Protein AF-A0A2C9MAJ9-F1 (afdb_monomer_lite)

Radius of gyration: 26.31 Å; chains: 1; bounding box: 56×34×74 Å

Secondary structure (DSSP, 8-state):
--EEEEEEEEGGGTEEEEEEEEE-SSS-EEEE----B-EEEEEEEEEEE-HHHHHHHHHHHHHHS-SSEEEEEEE-SS-EEEEEEESSS--TT--GGGEEE-HHHHTS--EEEPPS-TTT--GGGEEEEEEE---TTS---HHHHHHHH-S-EEE----EEEEPPPTT---SBPPPPSSBTTSS-GGGGGG--TTSEEEETTEEEESSSBPP---HHHHHHHHTT-----

InterPro domains:
  IPR026845 Neurexophilin/NXPE [PF06312] (6-132)

Organism: Biomphalaria glabrata (NCBI:txid6526)

Sequence (230 aa):
GDQLNVRLVSPDFKAAITADVIDNRNGTYTAVTRVPWTGQVKVVALIAHYRETFRMTLYRQRVFKSHHWFVGNFVNDKVGEATPCLPYPHLPAHSSDELCNLTEVNGAPWYCGKPVKADFLNCSHFVTTRRLSDMSKIPLSDTEAEIHKTPRSVIPNDLVLSVIPDVTSNVTVVPSAKQKCEEINLSLTFDYNNSFGFYYLNEWRPLTCQLPQLNSSDIIQCIAHKKASC

Foldseek 3Di:
DFDKWKKKADVVFRKIFIFFWDDPVPPDIDTDADRQFFFKIWIWMKRQADPLNVVVQVVCCVQQVDSWWKWWWFDDPPDIDTWTKDLDCDHPPADSVQWQFCCVVVVGRMITGADPVNVVTGNVSTDDMDTDPDPVPPPDDPVSVVCVVPRMDIDDDGDMDGGDDDPVDPDRGHDADPAAPVPDDPVVCVPDGSRQWMDGSNDTGGRHHDYDDDDPVNVCVVCVVPDDDD

Structure (mmCIF, N/CA/C/O backbone):
data_AF-A0A2C9MAJ9-F1
#
_entry.id   AF-A0A2C9MAJ9-F1
#
loop_
_atom_site.group_PDB
_atom_site.id
_atom_site.type_symbol
_atom_site.label_atom_id
_atom_site.label_alt_id
_atom_site.label_comp_id
_atom_site.label_asym_id
_atom_site.label_entity_id
_atom_site.label_seq_id
_atom_site.pdbx_PDB_ins_code
_atom_site.Cartn_x
_atom_site.Cartn_y
_atom_site.Cartn_z
_atom_site.occupancy
_atom_site.B_iso_or_equiv
_atom_site.auth_seq_id
_atom_site.auth_comp_id
_atom_site.auth_asym_id
_atom_site.auth_atom_id
_atom_site.pdbx_PDB_model_num
ATOM 1 N N . GLY A 1 1 ? 9.082 10.483 6.564 1.00 75.00 1 GLY A N 1
ATOM 2 C CA . GLY A 1 1 ? 10.217 9.570 6.672 1.00 75.00 1 GLY A CA 1
ATOM 3 C C . GLY A 1 1 ? 9.803 8.269 6.060 1.00 75.00 1 GLY A C 1
ATOM 4 O O . GLY A 1 1 ? 9.285 8.284 4.945 1.00 75.00 1 GLY A O 1
ATOM 5 N N . ASP A 1 2 ? 9.986 7.185 6.799 1.00 84.25 2 ASP A N 1
ATOM 6 C CA . ASP A 1 2 ? 9.336 5.922 6.475 1.00 84.25 2 ASP A CA 1
ATOM 7 C C . ASP A 1 2 ? 7.833 6.060 6.713 1.00 84.25 2 ASP A C 1
ATOM 9 O O . ASP A 1 2 ? 7.374 6.888 7.506 1.00 84.25 2 ASP A O 1
ATOM 13 N N . GLN A 1 3 ? 7.057 5.256 6.003 1.00 87.12 3 GLN A N 1
ATOM 14 C CA . GLN A 1 3 ? 5.639 5.102 6.256 1.00 87.12 3 GLN A CA 1
ATOM 15 C C . GLN A 1 3 ? 5.447 3.906 7.180 1.00 87.12 3 GLN A C 1
ATOM 17 O O . GLN A 1 3 ? 5.629 2.755 6.772 1.00 87.12 3 GLN A O 1
ATOM 22 N N . LEU A 1 4 ? 5.072 4.195 8.421 1.00 91.56 4 LEU A N 1
ATOM 23 C CA . LEU A 1 4 ? 4.770 3.194 9.429 1.00 91.56 4 LEU A CA 1
ATOM 24 C C . LEU A 1 4 ? 3.258 3.034 9.576 1.00 91.56 4 LEU A C 1
ATOM 26 O O . LEU A 1 4 ? 2.530 4.018 9.666 1.00 91.56 4 LEU A O 1
ATOM 30 N N . ASN A 1 5 ? 2.805 1.790 9.668 1.00 92.94 5 ASN A N 1
ATOM 31 C CA . ASN A 1 5 ? 1.443 1.446 10.039 1.00 92.94 5 ASN A CA 1
ATOM 32 C C . ASN A 1 5 ? 1.477 0.777 11.410 1.00 92.94 5 ASN A C 1
ATOM 34 O O . ASN A 1 5 ? 2.148 -0.241 11.583 1.00 92.94 5 ASN A O 1
ATOM 38 N N . VAL A 1 6 ? 0.728 1.319 12.367 1.00 95.19 6 VAL A N 1
ATOM 39 C CA . VAL A 1 6 ? 0.573 0.723 13.697 1.00 95.19 6 VAL A CA 1
ATOM 40 C C . VAL A 1 6 ? -0.874 0.291 13.871 1.00 95.19 6 VAL A C 1
ATOM 42 O O . VAL A 1 6 ? -1.798 1.057 13.606 1.00 95.19 6 VAL A O 1
ATOM 45 N N . ARG A 1 7 ? -1.076 -0.958 14.285 1.00 95.19 7 ARG A N 1
ATOM 46 C CA . ARG A 1 7 ? -2.390 -1.548 14.531 1.00 95.19 7 ARG A CA 1
ATOM 47 C C . ARG A 1 7 ? -2.462 -2.114 15.932 1.00 95.19 7 ARG A C 1
ATOM 49 O O . ARG A 1 7 ? -1.500 -2.687 16.433 1.00 95.19 7 ARG A O 1
ATOM 56 N N . LEU A 1 8 ? -3.631 -1.978 16.529 1.00 96.31 8 LEU A N 1
ATOM 57 C CA . LEU A 1 8 ? -3.977 -2.552 17.815 1.00 96.31 8 LEU A CA 1
ATOM 58 C C . LEU A 1 8 ? -4.978 -3.674 17.554 1.00 96.31 8 LEU A C 1
ATOM 60 O O . LEU A 1 8 ? -6.015 -3.426 16.942 1.00 96.31 8 LEU A O 1
ATOM 64 N N . VAL A 1 9 ? -4.637 -4.904 17.943 1.00 96.69 9 VAL A N 1
ATOM 65 C CA . VAL A 1 9 ? -5.360 -6.122 17.547 1.00 96.69 9 VAL A CA 1
ATOM 66 C C . VAL A 1 9 ? -5.724 -6.961 18.767 1.00 96.69 9 VAL A C 1
ATOM 68 O O . VAL A 1 9 ? -4.870 -7.261 19.599 1.00 96.69 9 VAL A O 1
ATOM 71 N N . SER A 1 10 ? -6.973 -7.416 18.826 1.00 96.81 10 SER A N 1
ATOM 72 C CA . SER A 1 10 ? -7.449 -8.407 19.795 1.00 96.81 10 SER A CA 1
ATOM 73 C C . SER A 1 10 ? -7.966 -9.637 19.046 1.00 96.81 10 SER A C 1
ATOM 75 O O . SER A 1 10 ? -9.091 -9.607 18.535 1.00 96.81 10 SER A O 1
ATOM 77 N N . PRO A 1 11 ? -7.164 -10.717 18.956 1.00 93.12 11 PRO A N 1
ATOM 78 C CA . PRO A 1 11 ? -7.538 -11.929 18.226 1.00 93.12 11 PRO A CA 1
ATOM 79 C C . PRO A 1 11 ? -8.849 -12.557 18.709 1.00 93.12 11 PRO A C 1
ATOM 81 O O . PRO A 1 11 ? -9.670 -12.940 17.879 1.00 93.12 11 PRO A O 1
ATOM 84 N N . ASP A 1 12 ? -9.080 -12.579 20.024 1.00 92.25 12 ASP A N 1
ATOM 85 C CA . ASP A 1 12 ? -10.263 -13.201 20.640 1.00 92.25 12 ASP A CA 1
ATOM 86 C C . ASP A 1 12 ? -11.574 -12.562 20.163 1.00 92.25 12 ASP A C 1
ATOM 88 O O . ASP A 1 12 ? -12.566 -13.246 19.923 1.00 92.25 12 ASP A O 1
ATOM 92 N N . PHE A 1 13 ? -11.557 -11.245 19.942 1.00 93.44 13 PHE A N 1
ATOM 93 C CA . PHE A 1 13 ? -12.700 -10.488 19.432 1.00 93.44 13 PHE A CA 1
ATOM 94 C C . PHE A 1 13 ? -12.670 -10.294 17.916 1.00 93.44 13 PHE A C 1
ATOM 96 O O . PHE A 1 13 ? -13.536 -9.603 17.379 1.00 93.44 13 PHE A O 1
ATOM 103 N N . LYS A 1 14 ? -11.667 -10.846 17.216 1.00 95.56 14 LYS A N 1
ATOM 104 C CA . LYS A 1 14 ? -11.372 -10.533 15.805 1.00 95.56 14 LYS A CA 1
ATOM 105 C C . LYS A 1 14 ? -11.434 -9.021 15.554 1.00 95.56 14 LYS A C 1
ATOM 107 O O . LYS A 1 14 ? -12.050 -8.561 14.589 1.00 95.56 14 LYS A O 1
ATOM 112 N N . ALA A 1 15 ? -10.869 -8.263 16.492 1.00 96.50 15 ALA A N 1
ATOM 113 C CA . ALA A 1 15 ? -10.960 -6.816 16.529 1.00 96.50 15 ALA A CA 1
ATOM 114 C C . ALA A 1 15 ? -9.621 -6.185 16.169 1.00 96.50 15 ALA A C 1
ATOM 116 O O . ALA A 1 15 ? -8.562 -6.694 16.547 1.00 96.50 15 ALA A O 1
ATOM 117 N N . ALA A 1 16 ? -9.666 -5.088 15.422 1.00 96.38 16 ALA A N 1
ATOM 118 C CA . ALA A 1 16 ? -8.472 -4.359 15.027 1.00 96.38 16 ALA A CA 1
ATOM 119 C C . ALA A 1 16 ? -8.781 -2.888 14.756 1.00 96.38 16 ALA A C 1
ATOM 121 O O . ALA A 1 16 ? -9.782 -2.563 14.125 1.00 96.38 16 ALA A O 1
ATOM 122 N N . ILE A 1 17 ? -7.884 -1.999 15.166 1.00 95.38 17 ILE A N 1
ATOM 123 C CA . ILE A 1 17 ? -7.936 -0.574 14.835 1.00 95.38 17 ILE A CA 1
ATOM 124 C C . ILE A 1 17 ? -6.558 -0.121 14.368 1.00 95.38 17 ILE A C 1
ATOM 126 O O . ILE A 1 17 ? -5.534 -0.615 14.847 1.00 95.38 17 ILE A O 1
ATOM 130 N N . THR A 1 18 ? -6.532 0.787 13.397 1.00 95.06 18 THR A N 1
ATOM 131 C CA . THR A 1 18 ? -5.294 1.427 12.943 1.00 95.06 18 THR A CA 1
ATOM 132 C C . THR A 1 18 ? -5.086 2.704 13.741 1.00 95.06 18 THR A C 1
ATOM 134 O O . THR A 1 18 ? -6.038 3.435 13.994 1.00 95.06 18 THR A O 1
ATOM 137 N N . ALA A 1 19 ? -3.849 2.951 14.154 1.00 94.44 19 ALA A N 1
ATOM 138 C CA . ALA A 1 19 ? -3.464 4.183 14.815 1.00 94.44 19 ALA A CA 1
ATOM 139 C C . ALA A 1 19 ? -2.943 5.212 13.815 1.00 94.44 19 ALA A C 1
ATOM 141 O O . ALA A 1 19 ? -2.338 4.869 12.796 1.00 94.44 19 ALA A O 1
ATOM 142 N N . ASP A 1 20 ? -3.129 6.479 14.154 1.00 93.06 20 ASP A N 1
ATOM 143 C CA . ASP A 1 20 ? -2.498 7.588 13.462 1.00 93.06 20 ASP A CA 1
ATOM 144 C C . ASP A 1 20 ? -1.040 7.687 13.865 1.00 93.06 20 ASP A C 1
ATOM 146 O O . ASP A 1 20 ? -0.720 7.774 15.050 1.00 93.06 20 ASP A O 1
ATOM 150 N N . VAL A 1 21 ? -0.152 7.659 12.874 1.00 93.06 21 VAL A N 1
ATOM 151 C CA . VAL A 1 21 ? 1.288 7.683 13.110 1.00 93.06 21 VAL A CA 1
ATOM 152 C C . VAL A 1 21 ? 1.868 9.037 12.732 1.00 93.06 21 VAL A C 1
ATOM 154 O O . VAL A 1 21 ? 1.723 9.506 11.604 1.00 93.06 21 VAL A O 1
ATOM 157 N N . ILE A 1 22 ? 2.579 9.634 13.681 1.00 91.81 22 ILE A N 1
ATOM 158 C CA . ILE A 1 22 ? 3.304 10.891 13.534 1.00 91.81 22 ILE A CA 1
ATOM 159 C C . ILE A 1 22 ? 4.802 10.574 13.502 1.00 91.81 22 ILE A C 1
ATOM 161 O O . ILE A 1 22 ? 5.339 9.981 14.438 1.00 91.81 22 ILE A O 1
ATOM 165 N N . ASP A 1 23 ? 5.476 10.965 12.421 1.00 90.56 23 ASP A N 1
ATOM 166 C CA . ASP A 1 23 ? 6.939 10.928 12.304 1.00 90.56 23 ASP A CA 1
ATOM 167 C C . ASP A 1 23 ? 7.529 12.133 13.052 1.00 90.56 23 ASP A C 1
ATOM 169 O O . ASP A 1 23 ? 7.368 13.280 12.623 1.00 90.56 23 ASP A O 1
ATOM 173 N N . ASN A 1 24 ? 8.223 11.875 14.165 1.00 92.88 24 ASN A N 1
ATOM 174 C CA . ASN A 1 24 ? 8.813 12.918 15.008 1.00 92.88 24 ASN A CA 1
ATOM 175 C C . ASN A 1 24 ? 10.103 13.512 14.399 1.00 92.88 24 ASN A C 1
ATOM 177 O O . ASN A 1 24 ? 10.729 14.381 15.004 1.00 92.88 24 ASN A O 1
ATOM 181 N N . ARG A 1 25 ? 10.527 13.051 13.210 1.00 88.50 25 ARG A N 1
ATOM 182 C CA . ARG A 1 25 ? 11.704 13.516 12.446 1.00 88.50 25 ARG A CA 1
ATOM 183 C C . ARG A 1 25 ? 13.048 13.383 13.166 1.00 88.50 25 ARG A C 1
ATOM 185 O O . ARG A 1 25 ? 14.033 13.988 12.753 1.00 88.50 25 ARG A O 1
ATOM 192 N N . ASN A 1 26 ? 13.104 12.565 14.207 1.00 89.75 26 ASN A N 1
ATOM 193 C CA . ASN A 1 26 ? 14.307 12.262 14.985 1.00 89.75 26 ASN A CA 1
ATOM 194 C C . ASN A 1 26 ? 14.572 10.745 15.073 1.00 89.75 26 ASN A C 1
ATOM 196 O O . ASN A 1 26 ? 15.276 10.291 15.968 1.00 89.75 26 ASN A O 1
ATOM 200 N N . GLY A 1 27 ? 13.968 9.962 14.170 1.00 84.00 27 GLY A N 1
ATOM 201 C CA . GLY A 1 27 ? 14.041 8.497 14.175 1.00 84.00 27 GLY A CA 1
ATOM 202 C C . GLY A 1 27 ? 13.014 7.809 15.081 1.00 84.00 27 GLY A C 1
ATOM 203 O O . GLY A 1 27 ? 13.006 6.585 15.150 1.00 84.00 27 GLY A O 1
ATOM 204 N N . THR A 1 28 ? 12.134 8.563 15.748 1.00 90.06 28 THR A N 1
ATOM 205 C CA . THR A 1 28 ? 11.027 8.015 16.547 1.00 90.06 28 THR A CA 1
ATOM 206 C C . THR A 1 28 ? 9.670 8.323 15.920 1.00 90.06 28 THR A C 1
ATOM 208 O O . THR A 1 28 ? 9.518 9.290 15.169 1.00 90.06 28 THR A O 1
ATOM 211 N N . TYR A 1 29 ? 8.675 7.504 16.255 1.00 92.00 29 TYR A N 1
ATOM 212 C CA . TYR A 1 29 ? 7.307 7.627 15.764 1.00 92.00 29 TYR A CA 1
ATOM 213 C C . TYR A 1 29 ? 6.332 7.603 16.940 1.00 92.00 29 TYR A C 1
ATOM 215 O O . TYR A 1 29 ? 6.506 6.822 17.876 1.00 92.00 29 TYR A O 1
ATOM 223 N N . THR A 1 30 ? 5.292 8.430 16.875 1.00 93.94 30 THR A N 1
ATOM 224 C CA . THR A 1 30 ? 4.207 8.458 17.863 1.00 93.94 30 THR A CA 1
ATOM 225 C C . THR A 1 30 ? 2.950 7.883 17.229 1.00 93.94 30 THR A C 1
ATOM 227 O O . THR A 1 30 ? 2.497 8.402 16.213 1.00 93.94 30 THR A O 1
ATOM 230 N N . ALA A 1 31 ? 2.381 6.829 17.813 1.00 93.69 31 ALA A N 1
ATOM 231 C CA . ALA A 1 31 ? 1.121 6.244 17.363 1.00 93.69 31 ALA A CA 1
ATOM 232 C C . ALA A 1 31 ? -0.014 6.635 18.318 1.00 93.69 31 ALA A C 1
ATOM 234 O O . ALA A 1 31 ? 0.086 6.403 19.522 1.00 93.69 31 ALA A O 1
ATOM 235 N N . VAL A 1 32 ? -1.089 7.214 17.786 1.00 93.50 32 VAL A N 1
ATOM 236 C CA . VAL A 1 32 ? -2.240 7.693 18.560 1.00 93.50 32 VAL A CA 1
ATOM 237 C C . VAL A 1 32 ? -3.507 7.021 18.054 1.00 93.50 32 VAL A C 1
ATOM 239 O O . VAL A 1 32 ? -3.807 7.041 16.865 1.00 93.50 32 VAL A O 1
ATOM 242 N N . THR A 1 33 ? -4.273 6.421 18.959 1.00 92.69 33 THR A N 1
ATOM 243 C CA . THR A 1 33 ? -5.608 5.905 18.652 1.00 92.69 33 THR A CA 1
ATOM 244 C C . THR A 1 33 ? -6.457 5.834 19.915 1.00 92.69 33 THR A C 1
ATOM 246 O O . THR A 1 33 ? -5.942 5.940 21.029 1.00 92.69 33 THR A O 1
ATOM 249 N N . ARG A 1 34 ? -7.762 5.627 19.745 1.00 91.12 34 ARG A N 1
ATOM 250 C CA . ARG A 1 34 ? -8.695 5.326 20.834 1.00 91.12 34 ARG A CA 1
ATOM 251 C C . ARG A 1 34 ? -9.238 3.930 20.601 1.00 91.12 34 ARG A C 1
ATOM 253 O O . ARG A 1 34 ? -9.961 3.736 19.633 1.00 91.12 34 ARG A O 1
ATOM 260 N N . VAL A 1 35 ? -8.890 2.972 21.458 1.00 93.00 35 VAL A N 1
ATOM 261 C CA . VAL A 1 35 ? -9.363 1.590 21.304 1.00 93.00 35 VAL A CA 1
ATOM 262 C C . VAL A 1 35 ? -10.848 1.522 21.675 1.00 93.00 35 VAL A C 1
ATOM 264 O O . VAL A 1 35 ? -11.190 1.794 22.824 1.00 93.00 35 VAL A O 1
ATOM 267 N N . PRO A 1 36 ? -11.741 1.164 20.739 1.00 93.06 36 PRO A N 1
ATOM 268 C CA . PRO A 1 36 ? -13.181 1.185 20.964 1.00 93.06 36 PRO A CA 1
ATOM 269 C C . PRO A 1 36 ? -13.717 -0.098 21.615 1.00 93.06 36 PRO A C 1
ATOM 271 O O . PRO A 1 36 ? -14.919 -0.337 21.571 1.00 93.06 36 PRO A O 1
ATOM 274 N N . TRP A 1 37 ? -12.861 -0.938 22.201 1.00 94.12 37 TRP A N 1
ATOM 275 C CA . TRP A 1 37 ? -13.263 -2.131 22.946 1.00 94.12 37 TRP A CA 1
ATOM 276 C C . TRP A 1 37 ? -12.338 -2.389 24.138 1.00 94.12 37 TRP A C 1
ATOM 278 O O . TRP A 1 37 ? -11.168 -2.012 24.131 1.00 94.12 37 TRP A O 1
ATOM 288 N N . THR A 1 38 ? -12.862 -3.066 25.154 1.00 94.06 38 THR A N 1
ATOM 289 C CA . THR A 1 38 ? -12.119 -3.495 26.343 1.00 94.06 38 THR A CA 1
ATOM 290 C C . THR A 1 38 ? -11.435 -4.843 26.133 1.00 94.06 38 THR A C 1
ATOM 292 O O . THR A 1 38 ? -11.911 -5.673 25.358 1.00 94.06 38 THR A O 1
ATOM 295 N N . GLY A 1 39 ? -10.373 -5.109 26.890 1.00 93.19 39 GLY A N 1
ATOM 296 C CA . GLY A 1 39 ? -9.660 -6.386 26.901 1.00 93.19 39 GLY A CA 1
ATOM 297 C C . GLY A 1 39 ? -8.172 -6.241 26.600 1.00 93.19 39 GLY A C 1
ATOM 298 O O . GLY A 1 39 ? -7.621 -5.139 26.605 1.00 93.19 39 GLY A O 1
ATOM 299 N N . GLN A 1 40 ? -7.511 -7.372 26.353 1.00 95.38 40 GLN A N 1
ATOM 300 C CA . GLN A 1 40 ? -6.101 -7.386 25.970 1.00 95.38 40 GLN A CA 1
ATOM 301 C C . GLN A 1 40 ? -5.932 -7.075 24.483 1.00 95.38 40 GLN A C 1
ATOM 303 O O . GLN A 1 40 ? -6.629 -7.624 23.625 1.00 95.38 40 GLN A O 1
ATOM 308 N N . VAL A 1 41 ? -4.972 -6.209 24.180 1.00 96.50 41 VAL A N 1
ATOM 309 C CA . VAL A 1 41 ? -4.719 -5.687 22.840 1.00 96.50 41 VAL A CA 1
ATOM 310 C C . VAL A 1 41 ? -3.233 -5.797 22.535 1.00 96.50 41 VAL A C 1
ATOM 312 O O . VAL A 1 41 ? -2.404 -5.281 23.279 1.00 96.50 41 VAL A O 1
ATOM 315 N N . LYS A 1 42 ? -2.888 -6.454 21.431 1.00 96.88 42 LYS A N 1
ATOM 316 C CA . LYS A 1 42 ? -1.512 -6.563 20.938 1.00 96.88 42 LYS A CA 1
ATOM 317 C C . LYS A 1 42 ? -1.200 -5.421 19.983 1.00 96.88 42 LYS A C 1
ATOM 319 O O . LYS A 1 42 ? -2.034 -5.079 19.141 1.00 96.88 42 LYS A O 1
ATOM 324 N N . VAL A 1 43 ? 0.003 -4.867 20.079 1.00 96.44 43 VAL A N 1
ATOM 325 C CA . VAL A 1 43 ? 0.477 -3.824 19.163 1.00 96.44 43 VAL A CA 1
ATOM 326 C C . VAL A 1 43 ? 1.259 -4.461 18.016 1.00 96.44 43 VAL A C 1
ATOM 328 O O . VAL A 1 43 ? 2.215 -5.204 18.214 1.00 96.44 43 VAL A O 1
ATOM 331 N N . VAL A 1 44 ? 0.866 -4.157 16.784 1.00 95.69 44 VAL A N 1
ATOM 332 C CA . VAL A 1 44 ? 1.556 -4.602 15.571 1.00 95.69 44 VAL A CA 1
ATOM 333 C C . VAL A 1 44 ? 2.026 -3.372 14.813 1.00 95.69 44 VAL A C 1
ATOM 335 O O . VAL A 1 44 ? 1.210 -2.604 14.306 1.00 95.69 44 VAL A O 1
ATOM 338 N N . ALA A 1 45 ? 3.341 -3.194 14.720 1.00 94.88 45 ALA A N 1
ATOM 339 C CA . ALA A 1 45 ? 3.959 -2.129 13.944 1.00 94.88 45 ALA A CA 1
ATOM 340 C C . ALA A 1 45 ? 4.593 -2.701 12.669 1.00 94.88 45 ALA A C 1
ATOM 342 O O . ALA A 1 45 ? 5.278 -3.723 12.695 1.00 94.88 45 ALA A O 1
ATOM 343 N N . LEU A 1 46 ? 4.349 -2.038 11.544 1.00 93.38 46 LEU A N 1
ATOM 344 C CA . LEU A 1 46 ? 4.811 -2.436 10.220 1.00 93.38 46 LEU A CA 1
ATOM 345 C C . LEU A 1 46 ? 5.416 -1.226 9.513 1.00 93.38 46 LEU A C 1
ATOM 347 O O . LEU A 1 46 ? 4.742 -0.212 9.344 1.00 93.38 46 LEU A O 1
ATOM 351 N N . ILE A 1 47 ? 6.637 -1.362 9.008 1.00 90.88 47 ILE A N 1
ATOM 352 C CA . ILE A 1 47 ? 7.167 -0.457 7.988 1.00 90.88 47 ILE A CA 1
ATOM 353 C C . ILE A 1 47 ? 6.500 -0.839 6.669 1.00 90.88 47 ILE A C 1
ATOM 355 O O . ILE A 1 47 ? 6.770 -1.903 6.111 1.00 90.88 47 ILE A O 1
ATOM 359 N N . ALA A 1 48 ? 5.574 -0.001 6.206 1.00 88.25 48 ALA A N 1
ATOM 360 C CA . ALA A 1 48 ? 4.862 -0.205 4.952 1.00 88.25 48 ALA A CA 1
ATOM 361 C C . ALA A 1 48 ? 5.702 0.233 3.750 1.00 88.25 48 ALA A C 1
ATOM 363 O O . ALA A 1 48 ? 5.663 -0.426 2.713 1.00 88.25 48 ALA A O 1
ATOM 364 N N . HIS A 1 49 ? 6.446 1.331 3.904 1.00 84.62 49 HIS A N 1
ATOM 365 C CA . HIS A 1 49 ? 7.357 1.847 2.890 1.00 84.62 49 HIS A CA 1
ATOM 366 C C . HIS A 1 49 ? 8.547 2.542 3.546 1.00 84.62 49 HIS A C 1
ATOM 368 O O . HIS A 1 49 ? 8.369 3.431 4.374 1.00 84.62 49 HIS A O 1
ATOM 374 N N . TYR A 1 50 ? 9.756 2.191 3.129 1.00 85.38 50 TYR A N 1
ATOM 375 C CA . TYR A 1 50 ? 10.968 2.900 3.534 1.00 85.38 50 TYR A CA 1
ATOM 376 C C . TYR A 1 50 ? 11.095 4.223 2.778 1.00 85.38 50 TYR A C 1
ATOM 378 O O . TYR A 1 50 ? 10.754 4.309 1.590 1.00 85.38 50 TYR A O 1
ATOM 386 N N . ARG A 1 51 ? 11.650 5.252 3.414 1.00 82.56 51 ARG A N 1
ATOM 387 C CA . ARG A 1 51 ? 11.926 6.544 2.775 1.00 82.56 51 ARG A CA 1
ATOM 388 C C . ARG A 1 51 ? 12.835 6.381 1.558 1.00 82.56 51 ARG A C 1
ATOM 390 O O . ARG A 1 51 ? 12.641 7.041 0.537 1.00 82.56 51 ARG A O 1
ATOM 397 N N . GLU A 1 52 ? 13.798 5.475 1.645 1.00 81.56 52 GLU A N 1
ATOM 398 C CA . GLU A 1 52 ? 14.733 5.136 0.575 1.00 81.56 52 GLU A CA 1
ATOM 399 C C . GLU A 1 52 ? 13.988 4.527 -0.624 1.00 81.56 52 GLU A C 1
ATOM 401 O O . GLU A 1 52 ? 14.302 4.856 -1.769 1.00 81.56 52 GLU A O 1
ATOM 406 N N . THR A 1 53 ? 12.917 3.754 -0.385 1.00 79.81 53 THR A N 1
ATOM 407 C CA . THR A 1 53 ? 12.049 3.233 -1.459 1.00 79.81 53 THR A CA 1
ATOM 408 C C . THR A 1 53 ? 11.348 4.364 -2.205 1.00 79.81 53 THR A C 1
ATOM 410 O O . THR A 1 53 ? 11.305 4.362 -3.440 1.00 79.81 53 THR A O 1
ATOM 413 N N . PHE A 1 54 ? 10.826 5.361 -1.485 1.00 80.50 54 PHE A N 1
ATOM 414 C CA . PHE A 1 54 ? 10.223 6.537 -2.113 1.00 80.50 54 PHE A CA 1
ATOM 415 C C . PHE A 1 54 ? 11.249 7.344 -2.903 1.00 80.50 54 PHE A C 1
ATOM 417 O O . PHE A 1 54 ? 10.985 7.699 -4.051 1.00 80.50 54 PHE A O 1
ATOM 424 N N . ARG A 1 55 ? 12.435 7.595 -2.332 1.00 81.12 55 ARG A N 1
ATOM 425 C CA . ARG A 1 55 ? 13.519 8.312 -3.018 1.00 81.12 55 ARG A CA 1
ATOM 426 C C . ARG A 1 55 ? 13.891 7.625 -4.329 1.00 81.12 55 ARG A C 1
ATOM 428 O O . ARG A 1 55 ? 13.914 8.284 -5.367 1.00 81.12 55 ARG A O 1
ATOM 435 N N . MET A 1 56 ? 14.131 6.315 -4.287 1.00 77.69 56 MET A N 1
ATOM 436 C CA . MET A 1 56 ? 14.429 5.505 -5.467 1.00 77.69 56 MET A CA 1
ATOM 437 C C . MET A 1 56 ? 13.296 5.603 -6.496 1.00 77.69 56 MET A C 1
ATOM 439 O O . MET A 1 56 ? 13.547 5.838 -7.677 1.00 77.69 56 MET A O 1
ATOM 443 N N . THR A 1 57 ? 12.041 5.458 -6.067 1.00 78.44 57 THR A N 1
ATOM 444 C CA . THR A 1 57 ? 10.878 5.508 -6.967 1.00 78.44 57 THR A CA 1
ATOM 445 C C . THR A 1 57 ? 10.747 6.874 -7.645 1.00 78.44 57 THR A C 1
ATOM 447 O O . THR A 1 57 ? 10.593 6.940 -8.864 1.00 78.44 57 THR A O 1
ATOM 450 N N . LEU A 1 58 ? 10.894 7.965 -6.889 1.00 81.94 58 LEU A N 1
ATOM 451 C CA . LEU A 1 58 ? 10.853 9.332 -7.413 1.00 81.94 58 LEU A CA 1
ATOM 452 C C . LEU A 1 58 ? 12.019 9.622 -8.360 1.00 81.94 58 LEU A C 1
ATOM 454 O O . LEU A 1 58 ? 11.821 10.227 -9.412 1.00 81.94 58 LEU A O 1
ATOM 458 N N . TYR A 1 59 ? 13.232 9.184 -8.017 1.00 78.56 59 TYR A N 1
ATOM 459 C CA . TYR A 1 59 ? 14.390 9.301 -8.901 1.00 78.56 59 TYR A CA 1
ATOM 460 C C . TYR A 1 59 ? 14.134 8.581 -10.230 1.00 78.56 59 TYR A C 1
ATOM 462 O O . TYR A 1 59 ? 14.296 9.173 -11.298 1.00 78.56 59 TYR A O 1
ATOM 470 N N . ARG A 1 60 ? 13.624 7.346 -10.173 1.00 74.31 60 ARG A N 1
ATOM 471 C CA . ARG A 1 60 ? 13.270 6.560 -11.361 1.00 74.31 60 ARG A CA 1
ATOM 472 C C . ARG A 1 60 ? 12.211 7.249 -12.210 1.00 74.31 60 ARG A C 1
ATOM 474 O O . ARG A 1 60 ? 12.398 7.372 -13.415 1.00 74.31 60 ARG A O 1
ATOM 481 N N . GLN A 1 61 ? 11.142 7.757 -11.599 1.00 78.94 61 GLN A N 1
ATOM 482 C CA . GLN A 1 61 ? 10.153 8.551 -12.325 1.00 78.94 61 GLN A CA 1
ATOM 483 C C . GLN A 1 61 ? 10.771 9.790 -12.976 1.00 78.94 61 GLN A C 1
ATOM 485 O O . GLN A 1 61 ? 10.392 10.150 -14.083 1.00 78.94 61 GLN A O 1
ATOM 490 N N . ARG A 1 62 ? 11.723 10.466 -12.328 1.00 79.25 62 ARG A N 1
ATOM 491 C CA . ARG A 1 62 ? 12.342 11.669 -12.900 1.00 79.25 62 ARG A CA 1
ATOM 492 C C . ARG A 1 62 ? 13.222 11.352 -14.102 1.00 79.25 62 ARG A C 1
ATOM 494 O O . ARG A 1 62 ? 13.109 12.070 -15.096 1.00 79.25 62 ARG A O 1
ATOM 501 N N . VAL A 1 63 ? 14.042 10.306 -14.004 1.00 74.25 63 VAL A N 1
ATOM 502 C CA . VAL A 1 63 ? 15.012 9.901 -15.035 1.00 74.25 63 VAL A CA 1
ATOM 503 C C . VAL A 1 63 ? 14.334 9.172 -16.191 1.00 74.25 63 VAL A C 1
ATOM 505 O O . VAL A 1 63 ? 14.545 9.522 -17.346 1.00 74.25 63 VAL A O 1
ATOM 508 N N . PHE A 1 64 ? 13.484 8.194 -15.886 1.00 72.06 64 PHE A N 1
ATOM 509 C CA . PHE A 1 64 ? 12.883 7.308 -16.883 1.00 72.06 64 PHE A CA 1
ATOM 510 C C . PHE A 1 64 ? 11.429 7.643 -17.202 1.00 72.06 64 PHE A C 1
ATOM 512 O O . PHE A 1 64 ? 10.829 6.969 -18.026 1.00 72.06 64 PHE A O 1
ATOM 519 N N . LYS A 1 65 ? 10.810 8.625 -16.533 1.00 77.69 65 LYS A N 1
ATOM 520 C CA . LYS A 1 65 ? 9.388 8.983 -16.730 1.00 77.69 65 LYS A CA 1
ATOM 521 C C . LYS A 1 65 ? 8.423 7.793 -16.621 1.00 77.69 65 LYS A C 1
ATOM 523 O O . LYS A 1 65 ? 7.303 7.847 -17.113 1.00 77.69 65 LYS A O 1
ATOM 528 N N . SER A 1 66 ? 8.850 6.718 -15.958 1.00 74.44 66 SER A N 1
ATOM 529 C CA . SER A 1 66 ? 8.111 5.466 -15.847 1.00 74.44 66 SER A CA 1
ATOM 530 C C . SER A 1 66 ? 8.447 4.754 -14.538 1.00 74.44 66 SER A C 1
ATOM 532 O O . SER A 1 66 ? 9.595 4.733 -14.089 1.00 74.44 66 SER A O 1
ATOM 534 N N . HIS A 1 67 ? 7.435 4.129 -13.934 1.00 72.00 67 HIS A N 1
ATOM 535 C CA . HIS A 1 67 ? 7.591 3.224 -12.789 1.00 72.00 67 HIS A CA 1
ATOM 536 C C . HIS A 1 67 ? 8.010 1.811 -13.197 1.00 72.00 67 HIS A C 1
ATOM 538 O O . HIS A 1 67 ? 8.429 1.004 -12.359 1.00 72.00 67 HIS A O 1
ATOM 544 N N . HIS A 1 68 ? 7.867 1.491 -14.478 1.00 75.81 68 HIS A N 1
ATOM 545 C CA . HIS A 1 68 ? 8.113 0.172 -15.030 1.00 75.81 68 HIS A CA 1
ATOM 546 C C . HIS A 1 68 ? 9.198 0.257 -16.087 1.00 75.81 68 HIS A C 1
ATOM 548 O O . HIS A 1 68 ? 9.264 1.211 -16.862 1.00 75.81 68 HIS A O 1
ATOM 554 N N . TRP A 1 69 ? 10.059 -0.748 -16.096 1.00 78.25 69 TRP A N 1
ATOM 555 C CA . TRP A 1 69 ? 11.087 -0.855 -17.106 1.00 78.25 69 TRP A CA 1
ATOM 556 C C . TRP A 1 69 ? 10.552 -1.697 -18.251 1.00 78.25 69 TRP A C 1
ATOM 558 O O . TRP A 1 69 ? 10.197 -2.860 -18.055 1.00 78.25 69 TRP A O 1
ATOM 568 N N . PHE A 1 70 ? 10.449 -1.094 -19.426 1.00 86.81 70 PHE A N 1
ATOM 569 C CA . PHE A 1 70 ? 10.050 -1.788 -20.635 1.00 86.81 70 PHE A CA 1
ATOM 570 C C . PHE A 1 70 ? 11.258 -1.907 -21.546 1.00 86.81 70 PHE A C 1
ATOM 572 O O . PHE A 1 70 ? 12.045 -0.969 -21.664 1.00 86.81 70 PHE A O 1
ATOM 579 N N . VAL A 1 71 ? 11.403 -3.067 -22.175 1.00 89.19 71 VAL A N 1
ATOM 580 C CA . VAL A 1 71 ? 12.404 -3.287 -23.214 1.00 89.19 71 VAL A CA 1
ATOM 581 C C . VAL A 1 71 ? 11.742 -3.822 -24.467 1.00 89.19 71 VAL A C 1
ATOM 583 O O . VAL A 1 71 ? 10.813 -4.629 -24.392 1.00 89.19 71 VAL A O 1
ATOM 586 N N . GLY A 1 72 ? 12.237 -3.376 -25.610 1.00 92.06 72 GLY A N 1
ATOM 587 C CA . GLY A 1 72 ? 11.856 -3.851 -26.926 1.00 92.06 72 GLY A CA 1
ATOM 588 C C . GLY A 1 72 ? 12.820 -4.949 -27.320 1.00 92.06 72 GLY A C 1
ATOM 589 O O . GLY A 1 72 ? 14.027 -4.780 -27.175 1.00 92.06 72 GLY A O 1
ATOM 590 N N . ASN A 1 73 ? 12.298 -6.085 -27.767 1.00 94.06 73 ASN A N 1
ATOM 591 C CA . ASN A 1 73 ? 13.115 -7.192 -28.244 1.00 94.06 73 ASN A CA 1
ATOM 592 C C . ASN A 1 73 ? 13.227 -7.092 -29.766 1.00 94.06 73 ASN A C 1
ATOM 594 O O . ASN A 1 73 ? 12.209 -7.039 -30.461 1.00 94.06 73 ASN A O 1
ATOM 598 N N . PHE A 1 74 ? 14.464 -7.086 -30.248 1.00 95.69 74 PHE A N 1
ATOM 599 C CA . PHE A 1 74 ? 14.838 -7.045 -31.653 1.00 95.69 74 PHE A CA 1
ATOM 600 C C . PHE A 1 74 ? 15.505 -8.368 -32.000 1.00 95.69 74 PHE A C 1
ATOM 602 O O . PHE A 1 74 ? 16.493 -8.742 -31.365 1.00 95.69 74 PHE A O 1
ATOM 609 N N . VAL A 1 75 ? 14.940 -9.105 -32.951 1.00 95.88 75 VAL A N 1
ATOM 610 C CA . VAL A 1 75 ? 15.357 -10.480 -33.240 1.00 95.88 75 VAL A CA 1
ATOM 611 C C . VAL A 1 75 ? 15.385 -10.716 -34.743 1.00 95.88 75 VAL A C 1
ATOM 613 O O . VAL A 1 75 ? 14.487 -10.293 -35.466 1.00 95.88 75 VAL A O 1
ATOM 616 N N . ASN A 1 76 ? 16.415 -11.421 -35.199 1.00 94.44 76 ASN A N 1
ATOM 617 C CA . ASN A 1 76 ? 16.459 -12.069 -36.504 1.00 94.44 76 ASN A CA 1
ATOM 618 C C . ASN A 1 76 ? 16.895 -13.535 -36.331 1.00 94.44 76 ASN A C 1
ATOM 620 O O . ASN A 1 76 ? 17.089 -14.004 -35.209 1.00 94.44 76 ASN A O 1
ATOM 624 N N . ASP A 1 77 ? 17.106 -14.247 -37.436 1.00 91.19 77 ASP A N 1
ATOM 625 C CA . ASP A 1 77 ? 17.451 -15.676 -37.412 1.00 91.19 77 ASP A CA 1
ATOM 626 C C . ASP A 1 77 ? 18.804 -15.997 -36.744 1.00 91.19 77 ASP A C 1
ATOM 628 O O . ASP A 1 77 ? 19.087 -17.155 -36.443 1.00 91.19 77 ASP A O 1
ATOM 632 N N . LYS A 1 78 ? 19.668 -14.995 -36.526 1.00 88.88 78 LYS A N 1
ATOM 633 C CA . LYS A 1 78 ? 21.039 -15.170 -36.019 1.00 88.88 78 LYS A CA 1
ATOM 634 C C . LYS A 1 78 ? 21.233 -14.633 -34.606 1.00 88.88 78 LYS A C 1
ATOM 636 O O . LYS A 1 78 ? 21.992 -15.210 -33.831 1.00 88.88 78 LYS A O 1
ATOM 641 N N . VAL A 1 79 ? 20.617 -13.499 -34.278 1.00 94.62 79 VAL A N 1
ATOM 642 C CA . VAL A 1 79 ? 20.861 -12.766 -33.035 1.00 94.62 79 VAL A CA 1
ATOM 643 C C . VAL A 1 79 ? 19.585 -12.136 -32.483 1.00 94.62 79 VAL A C 1
ATOM 645 O O . VAL A 1 79 ? 18.687 -11.728 -33.215 1.00 94.62 79 VAL A O 1
ATOM 648 N N . GLY A 1 80 ? 19.550 -12.009 -31.158 1.00 93.31 80 GLY A N 1
ATOM 649 C CA . GLY A 1 80 ? 18.564 -11.220 -30.432 1.00 93.31 80 GLY A CA 1
ATOM 650 C C . GLY A 1 80 ? 19.227 -10.169 -29.545 1.00 93.31 80 GLY A C 1
ATOM 651 O O . GLY A 1 80 ? 20.349 -10.358 -29.045 1.00 93.31 80 GLY A O 1
ATOM 652 N N . GLU A 1 81 ? 18.524 -9.062 -29.344 1.00 93.31 81 GLU A N 1
ATOM 653 C CA . GLU A 1 81 ? 18.896 -7.984 -28.433 1.00 93.31 81 GLU A CA 1
ATOM 654 C C . GLU A 1 81 ? 17.648 -7.345 -27.815 1.00 93.31 81 GLU A C 1
ATOM 656 O O . GLU A 1 81 ? 16.589 -7.302 -28.435 1.00 93.31 81 GLU A O 1
ATOM 661 N N . ALA A 1 82 ? 17.764 -6.858 -26.579 1.00 91.19 82 ALA A N 1
ATOM 662 C CA . ALA A 1 82 ? 16.702 -6.110 -25.922 1.00 91.19 82 ALA A CA 1
ATOM 663 C C . ALA A 1 82 ? 17.214 -4.734 -25.497 1.00 91.19 82 ALA A C 1
ATOM 665 O O . ALA A 1 82 ? 18.191 -4.655 -24.750 1.00 91.19 82 ALA A O 1
ATOM 666 N N . THR A 1 83 ? 16.533 -3.674 -25.926 1.00 90.38 83 THR A N 1
ATOM 667 C CA . THR A 1 83 ? 16.901 -2.285 -25.615 1.00 90.38 83 THR A CA 1
ATOM 668 C C . THR A 1 83 ? 15.791 -1.590 -24.820 1.00 90.38 83 THR A C 1
ATOM 670 O O . THR A 1 83 ? 14.629 -1.991 -24.916 1.00 90.38 83 THR A O 1
ATOM 673 N N . PRO A 1 84 ? 16.106 -0.578 -23.991 1.00 89.31 84 PRO A N 1
ATOM 674 C CA . PRO A 1 84 ? 15.105 0.159 -23.217 1.00 89.31 84 PRO A CA 1
ATOM 675 C C . PRO A 1 84 ? 14.053 0.832 -24.095 1.00 89.31 84 PRO A C 1
ATOM 677 O O . PRO A 1 84 ? 14.384 1.301 -25.180 1.00 89.31 84 PRO A O 1
ATOM 680 N N . CYS A 1 85 ? 12.820 0.944 -23.599 1.00 89.19 85 CYS A N 1
ATOM 681 C CA . CYS A 1 85 ? 11.741 1.677 -24.257 1.00 89.19 85 CYS A CA 1
ATOM 682 C C . CYS A 1 85 ? 10.973 2.572 -23.291 1.00 89.19 85 CYS A C 1
ATOM 684 O O . CYS A 1 85 ? 10.743 2.198 -22.139 1.00 89.19 85 CYS A O 1
ATOM 686 N N . LEU A 1 86 ? 10.515 3.720 -23.789 1.00 89.06 86 LEU A N 1
ATOM 687 C CA . LEU A 1 86 ? 9.666 4.673 -23.080 1.00 89.06 86 LEU A CA 1
ATOM 688 C C . LEU A 1 86 ? 8.623 5.278 -24.032 1.00 89.06 86 LEU A C 1
ATOM 690 O O . LEU A 1 86 ? 8.862 5.368 -25.236 1.00 89.06 86 LEU A O 1
ATOM 694 N N . PRO A 1 87 ? 7.496 5.790 -23.506 1.00 89.06 87 PRO A N 1
ATOM 695 C CA . PRO A 1 87 ? 6.510 6.514 -24.308 1.00 89.06 87 PRO A CA 1
ATOM 696 C C . PRO A 1 87 ? 6.947 7.945 -24.683 1.00 89.06 87 PRO A C 1
ATOM 698 O O . PRO A 1 87 ? 6.139 8.750 -25.138 1.00 89.06 87 PRO A O 1
ATOM 701 N N . TYR A 1 88 ? 8.225 8.280 -24.489 1.00 87.31 88 TYR A N 1
ATOM 702 C CA . TYR A 1 88 ? 8.799 9.594 -24.761 1.00 87.31 88 TYR A CA 1
ATOM 703 C C . TYR A 1 88 ? 10.036 9.444 -25.658 1.00 87.31 88 TYR A C 1
ATOM 705 O O . TYR A 1 88 ? 10.812 8.510 -25.441 1.00 87.31 88 TYR A O 1
ATOM 713 N N . PRO A 1 89 ? 10.282 10.371 -26.602 1.00 87.69 89 PRO A N 1
ATOM 714 C CA . PRO A 1 89 ? 11.430 10.338 -27.515 1.00 87.69 89 PRO A CA 1
ATOM 715 C C . PRO A 1 89 ? 12.736 10.794 -26.835 1.00 87.69 89 PRO A C 1
ATOM 717 O O . PRO A 1 89 ? 13.522 11.548 -27.398 1.00 87.69 89 PRO A O 1
ATOM 720 N N . HIS A 1 90 ? 12.942 10.390 -25.583 1.00 82.12 90 HIS A N 1
ATOM 721 C CA . HIS A 1 90 ? 14.122 10.704 -24.789 1.00 82.12 90 HIS A CA 1
ATOM 722 C C . HIS A 1 90 ? 14.407 9.526 -23.855 1.00 82.12 90 HIS A C 1
ATOM 724 O O . HIS A 1 90 ? 13.824 9.411 -22.771 1.00 82.12 90 HIS A O 1
ATOM 730 N N . LEU A 1 91 ? 15.307 8.642 -24.286 1.00 83.06 91 LEU A N 1
ATOM 731 C CA . LEU A 1 91 ? 15.821 7.559 -23.457 1.00 83.06 91 LEU A CA 1
ATOM 732 C C . LEU A 1 91 ? 17.140 7.995 -22.815 1.00 83.06 91 LEU A C 1
ATOM 734 O O . LEU A 1 91 ? 18.023 8.481 -23.518 1.00 83.06 91 LEU A O 1
ATOM 738 N N . PRO A 1 92 ? 17.324 7.803 -21.498 1.00 75.69 92 PRO A N 1
ATOM 739 C CA . PRO A 1 92 ? 18.629 8.003 -20.883 1.00 75.69 92 PRO A CA 1
ATOM 740 C C . PRO A 1 92 ? 19.714 7.187 -21.601 1.00 75.69 92 PRO A C 1
ATOM 742 O O . PRO A 1 92 ? 19.483 6.033 -21.970 1.00 75.69 92 PRO A O 1
ATOM 745 N N . ALA A 1 93 ? 20.886 7.799 -21.780 1.00 78.75 93 ALA A N 1
ATOM 746 C CA . ALA A 1 93 ? 22.042 7.230 -22.480 1.00 78.75 93 ALA A CA 1
ATOM 747 C C . ALA A 1 93 ? 21.847 6.913 -23.982 1.00 78.75 93 ALA A C 1
ATOM 749 O O . ALA A 1 93 ? 22.663 6.181 -24.526 1.00 78.75 93 ALA A O 1
ATOM 750 N N . HIS A 1 94 ? 20.813 7.455 -24.638 1.00 83.62 94 HIS A N 1
ATOM 751 C CA . HIS A 1 94 ? 20.655 7.405 -26.098 1.00 83.62 94 HIS A CA 1
ATOM 752 C C . HIS A 1 94 ? 20.371 8.814 -26.629 1.00 83.62 94 HIS A C 1
ATOM 754 O O . HIS A 1 94 ? 19.549 9.537 -26.053 1.00 83.62 94 HIS A O 1
ATOM 760 N N . SER A 1 95 ? 21.017 9.213 -27.721 1.00 84.19 95 SER A N 1
ATOM 761 C CA . SER A 1 95 ? 20.638 10.433 -28.441 1.00 84.19 95 SER A CA 1
ATOM 762 C C . SER A 1 95 ? 19.347 10.219 -29.244 1.00 84.19 95 SER A C 1
ATOM 764 O O . SER A 1 95 ? 18.881 9.095 -29.431 1.00 84.19 95 SER A O 1
ATOM 766 N N . SER A 1 96 ? 18.709 11.298 -29.710 1.00 81.31 96 SER A N 1
ATOM 767 C CA . SER A 1 96 ? 17.440 11.201 -30.452 1.00 81.31 96 SER A CA 1
ATOM 768 C C . SER A 1 96 ? 17.569 10.414 -31.762 1.00 81.31 96 SER A C 1
ATOM 770 O O . SER A 1 96 ? 16.619 9.754 -32.181 1.00 81.31 96 SER A O 1
ATOM 772 N N . ASP A 1 97 ? 18.740 10.452 -32.394 1.00 86.19 97 ASP A N 1
ATOM 773 C CA . ASP A 1 97 ? 19.093 9.681 -33.585 1.00 86.19 97 ASP A CA 1
ATOM 774 C C . ASP A 1 97 ? 19.387 8.200 -33.292 1.00 86.19 97 ASP A C 1
ATOM 776 O O . ASP A 1 97 ? 19.344 7.375 -34.207 1.00 86.19 97 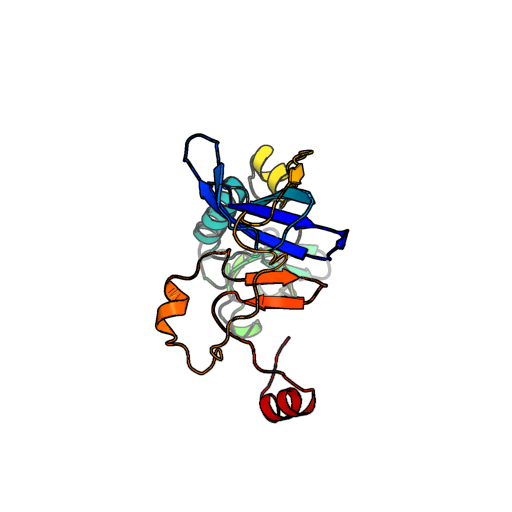ASP A O 1
ATOM 780 N N . GLU A 1 98 ? 19.577 7.823 -32.028 1.00 91.00 98 GLU A N 1
ATOM 781 C CA . GLU A 1 98 ? 19.774 6.444 -31.566 1.00 91.00 98 GLU A CA 1
ATOM 782 C C . GLU A 1 98 ? 18.463 5.759 -31.147 1.00 91.00 98 GLU A C 1
ATOM 784 O O . GLU A 1 98 ? 18.477 4.709 -30.504 1.00 91.00 98 GLU A O 1
ATOM 789 N N . LEU A 1 99 ? 17.309 6.318 -31.525 1.00 94.38 99 LEU A N 1
ATOM 790 C CA . LEU A 1 99 ? 15.994 5.771 -31.192 1.00 94.38 99 LEU A CA 1
ATOM 791 C C . LEU A 1 99 ? 15.308 5.104 -32.390 1.00 94.38 99 LEU A C 1
ATOM 793 O O . LEU A 1 99 ? 15.336 5.588 -33.522 1.00 94.38 99 LEU A O 1
ATOM 797 N N . CYS A 1 100 ? 14.624 4.000 -32.112 1.00 94.88 100 CYS A N 1
ATOM 798 C CA . CYS A 1 100 ? 13.587 3.415 -32.946 1.00 94.88 100 CYS A CA 1
ATOM 799 C C . CYS A 1 100 ? 12.233 4.008 -32.550 1.00 94.88 100 CYS A C 1
ATOM 801 O O . CYS A 1 100 ? 11.772 3.808 -31.424 1.00 94.88 100 CYS A O 1
ATOM 803 N N . ASN A 1 101 ? 11.580 4.707 -33.478 1.00 95.38 101 ASN A N 1
ATOM 804 C CA . ASN A 1 101 ? 10.199 5.146 -33.304 1.00 95.38 101 ASN A CA 1
ATOM 805 C C . ASN A 1 101 ? 9.249 4.002 -33.682 1.00 95.38 101 ASN A C 1
ATOM 807 O O . ASN A 1 101 ? 9.156 3.634 -34.849 1.00 95.38 101 ASN A O 1
ATOM 811 N N . LEU A 1 102 ? 8.554 3.448 -32.691 1.00 94.44 102 LEU A N 1
ATOM 812 C CA . LEU A 1 102 ? 7.626 2.323 -32.835 1.00 94.44 102 LEU A CA 1
ATOM 813 C C . LEU A 1 102 ? 6.171 2.743 -32.582 1.00 94.44 102 LEU A C 1
ATOM 815 O O . LEU A 1 102 ? 5.310 1.904 -32.321 1.00 94.44 102 LEU A O 1
ATOM 819 N N . THR A 1 103 ? 5.895 4.047 -32.649 1.00 93.00 103 THR A N 1
ATOM 820 C CA . THR A 1 103 ? 4.578 4.626 -32.357 1.00 93.00 103 THR A CA 1
ATOM 821 C C . THR A 1 103 ? 3.476 4.026 -33.229 1.00 93.00 103 THR A C 1
ATOM 823 O O . THR A 1 103 ? 2.404 3.712 -32.721 1.00 93.00 103 THR A O 1
ATOM 826 N N . GLU A 1 104 ? 3.747 3.807 -34.519 1.00 91.25 104 GLU A N 1
ATOM 827 C CA . GLU A 1 104 ? 2.777 3.207 -35.445 1.00 91.25 104 GLU A CA 1
ATOM 828 C C . GLU A 1 104 ? 2.443 1.758 -35.079 1.00 91.25 104 GLU A C 1
ATOM 830 O O . GLU A 1 104 ? 1.281 1.366 -35.109 1.00 91.25 104 GLU A O 1
ATOM 835 N N . VAL A 1 105 ? 3.445 0.979 -34.660 1.00 89.00 105 VAL A N 1
ATOM 836 C CA . VAL A 1 105 ? 3.272 -0.429 -34.268 1.00 89.00 105 VAL A CA 1
ATOM 837 C C . VAL A 1 105 ? 2.477 -0.544 -32.966 1.00 89.00 105 VAL A C 1
ATOM 839 O O . VAL A 1 105 ? 1.654 -1.442 -32.813 1.00 89.00 105 VAL A O 1
ATOM 842 N N . ASN A 1 106 ? 2.721 0.362 -32.017 1.00 84.69 106 ASN A N 1
ATOM 843 C CA . ASN A 1 106 ? 2.114 0.320 -30.688 1.00 84.69 106 ASN A CA 1
ATOM 844 C C . ASN A 1 106 ? 0.762 1.063 -30.601 1.00 84.69 106 ASN A C 1
ATOM 846 O O . ASN A 1 106 ? 0.055 0.927 -29.605 1.00 84.69 106 ASN A O 1
ATOM 850 N N . GLY A 1 107 ? 0.405 1.878 -31.601 1.00 89.44 107 GLY A N 1
ATOM 851 C CA . GLY A 1 107 ? -0.811 2.707 -31.604 1.00 89.44 107 GLY A CA 1
ATOM 852 C C . GLY A 1 107 ? -0.783 3.895 -30.628 1.00 89.44 107 GLY A C 1
ATOM 853 O O . GLY A 1 107 ? -1.784 4.589 -30.461 1.00 89.44 107 GLY A O 1
ATOM 854 N N . ALA A 1 108 ? 0.354 4.133 -29.974 1.00 90.44 108 ALA A N 1
ATOM 855 C CA . ALA A 1 108 ? 0.601 5.219 -29.030 1.00 90.44 108 ALA A CA 1
ATOM 856 C C . ALA A 1 108 ? 2.107 5.530 -28.998 1.00 90.44 108 ALA A C 1
ATOM 858 O O . ALA A 1 108 ? 2.892 4.631 -29.322 1.00 90.44 108 ALA A O 1
ATOM 859 N N . PRO A 1 109 ? 2.528 6.751 -28.598 1.00 92.12 109 PRO A N 1
ATOM 860 C CA . PRO A 1 109 ? 3.939 7.133 -28.547 1.00 92.12 109 PRO A CA 1
ATOM 861 C C . PRO A 1 109 ? 4.794 6.063 -27.870 1.00 92.12 109 PRO A C 1
ATOM 863 O O . PRO A 1 109 ? 4.546 5.706 -26.717 1.00 92.12 109 PRO A O 1
ATOM 866 N N . TRP A 1 110 ? 5.764 5.519 -28.606 1.00 92.88 110 TRP A N 1
ATOM 867 C CA . TRP A 1 110 ? 6.616 4.434 -28.127 1.00 92.88 110 TRP A CA 1
ATOM 868 C C . TRP A 1 110 ? 7.975 4.470 -28.815 1.00 92.88 110 TRP A C 1
ATOM 870 O O . TRP A 1 110 ? 8.070 4.366 -30.039 1.00 92.88 110 TRP A O 1
ATOM 880 N N . TYR A 1 111 ? 9.031 4.620 -28.022 1.00 93.38 111 TYR A N 1
ATOM 881 C CA . TYR A 1 111 ? 10.393 4.799 -28.508 1.00 93.38 111 TYR A CA 1
ATOM 882 C C . TYR A 1 111 ? 11.315 3.835 -27.782 1.00 93.38 111 TYR A C 1
ATOM 884 O O . TYR A 1 111 ? 11.313 3.788 -26.552 1.00 93.38 111 TYR A O 1
ATOM 892 N N . CYS A 1 112 ? 12.105 3.084 -28.540 1.00 93.44 112 CYS A N 1
ATOM 893 C CA . CYS A 1 112 ? 13.085 2.137 -28.017 1.00 93.44 112 CYS A CA 1
ATOM 894 C C . CYS A 1 112 ? 14.494 2.517 -28.467 1.00 93.44 112 CYS A C 1
ATOM 896 O O . CYS A 1 112 ? 14.646 3.145 -29.510 1.00 93.44 112 CYS A O 1
ATOM 898 N N . GLY A 1 113 ? 15.525 2.129 -27.719 1.00 93.56 113 GLY A N 1
ATOM 899 C CA . GLY A 1 113 ? 16.908 2.308 -28.163 1.00 93.56 113 GLY A CA 1
ATOM 900 C C . GLY A 1 113 ? 17.181 1.474 -29.415 1.00 93.56 113 GLY A C 1
ATOM 901 O O . GLY A 1 113 ? 16.647 0.368 -29.553 1.00 93.56 113 GLY A O 1
ATOM 902 N N . LYS A 1 114 ? 17.994 1.977 -30.341 1.00 94.62 114 LYS A N 1
ATOM 903 C CA . LYS A 1 114 ? 18.483 1.172 -31.463 1.00 94.62 114 LYS A CA 1
ATOM 904 C C . LYS A 1 114 ? 19.346 0.015 -30.940 1.00 94.62 114 LYS A C 1
ATOM 906 O O . LYS A 1 114 ? 20.101 0.221 -29.990 1.00 94.62 114 LYS A O 1
ATOM 911 N N . PRO A 1 115 ? 19.250 -1.190 -31.533 1.00 93.94 115 PRO A N 1
ATOM 912 C CA . PRO A 1 115 ? 20.135 -2.298 -31.185 1.00 93.94 115 PRO A CA 1
ATOM 913 C C . PRO A 1 115 ? 21.610 -1.914 -31.348 1.00 93.94 115 PRO A C 1
ATOM 915 O O . PRO A 1 115 ? 21.996 -1.372 -32.383 1.00 93.94 115 PRO A O 1
ATOM 918 N N . VAL A 1 116 ? 22.436 -2.231 -30.351 1.00 91.12 116 VAL A N 1
ATOM 919 C CA . VAL A 1 116 ? 23.889 -2.007 -30.367 1.00 91.12 116 VAL A CA 1
ATOM 920 C C . VAL A 1 116 ? 24.563 -2.921 -31.390 1.00 91.12 116 VAL A C 1
ATOM 922 O O . VAL A 1 116 ? 25.549 -2.532 -32.012 1.00 91.12 116 VAL A O 1
ATOM 925 N N . LYS A 1 117 ? 24.018 -4.124 -31.624 1.00 92.44 117 LYS A N 1
ATOM 926 C CA . LYS A 1 117 ? 24.452 -5.045 -32.691 1.00 92.44 117 LYS A CA 1
ATOM 927 C C . LYS A 1 117 ? 23.978 -4.564 -34.072 1.00 92.44 117 LYS A C 1
ATOM 929 O O . LYS A 1 117 ? 23.310 -5.309 -34.791 1.00 92.44 117 LYS A O 1
ATOM 934 N N . ALA A 1 118 ? 24.315 -3.326 -34.431 1.00 88.81 118 ALA A N 1
ATOM 935 C CA . ALA A 1 118 ? 23.815 -2.622 -35.613 1.00 88.81 118 ALA A CA 1
ATOM 936 C C . ALA A 1 118 ? 24.138 -3.332 -36.943 1.00 88.81 118 ALA A C 1
ATOM 938 O O . ALA A 1 118 ? 23.370 -3.222 -37.896 1.00 88.81 118 ALA A O 1
ATOM 939 N N . ASP A 1 119 ? 25.217 -4.121 -36.990 1.00 92.44 119 ASP A N 1
ATOM 940 C CA . ASP A 1 119 ? 25.588 -4.927 -38.165 1.00 92.44 119 ASP A CA 1
ATOM 941 C C . ASP A 1 119 ? 24.576 -6.045 -38.478 1.00 92.44 119 ASP A C 1
ATOM 943 O O . ASP A 1 119 ? 24.538 -6.569 -39.592 1.00 92.44 119 ASP A O 1
ATOM 947 N N . PHE A 1 120 ? 23.755 -6.435 -37.498 1.00 93.38 120 PHE A N 1
ATOM 948 C CA . PHE A 1 120 ? 22.819 -7.555 -37.611 1.00 93.38 120 PHE A CA 1
ATOM 949 C C . PHE A 1 120 ? 21.369 -7.159 -37.333 1.00 93.38 120 PHE A C 1
ATOM 951 O O . PHE A 1 120 ? 20.455 -7.778 -37.873 1.00 93.38 120 PHE A O 1
ATOM 958 N N . LEU A 1 121 ? 21.145 -6.164 -36.476 1.00 96.31 121 LEU A N 1
ATOM 959 C CA . LEU A 1 121 ? 19.825 -5.747 -36.024 1.00 96.31 121 LEU A CA 1
ATOM 960 C C . LEU A 1 121 ? 19.597 -4.268 -36.315 1.00 96.31 121 LEU A C 1
ATOM 962 O O . LEU A 1 121 ? 20.482 -3.430 -36.197 1.00 96.31 121 LEU A O 1
ATOM 966 N N . ASN A 1 122 ? 18.354 -3.949 -36.645 1.00 95.06 122 ASN A N 1
ATOM 967 C CA . ASN A 1 122 ? 17.872 -2.588 -36.849 1.00 95.06 122 ASN A CA 1
ATOM 968 C C . ASN A 1 122 ? 16.428 -2.482 -36.322 1.00 95.06 122 ASN A C 1
ATOM 970 O O . ASN A 1 122 ? 15.855 -3.470 -35.858 1.00 95.06 122 ASN A O 1
ATOM 974 N N . CYS A 1 123 ? 15.813 -1.304 -36.428 1.00 94.88 123 CYS A N 1
ATOM 975 C CA . CYS A 1 123 ? 14.479 -1.063 -35.879 1.00 94.88 123 CYS A CA 1
ATOM 976 C C . CYS A 1 123 ? 13.362 -1.942 -36.470 1.00 94.88 123 CYS A C 1
ATOM 978 O O . CYS A 1 123 ? 12.382 -2.194 -35.773 1.00 94.88 123 CYS A O 1
ATOM 980 N N . SER A 1 124 ? 13.491 -2.429 -37.711 1.00 94.94 124 SER A N 1
ATOM 981 C CA . SER A 1 124 ? 12.468 -3.285 -38.331 1.00 94.94 124 SER A CA 1
ATOM 982 C C . SER A 1 124 ? 12.452 -4.702 -37.762 1.00 94.94 124 SER A C 1
ATOM 984 O O . SER A 1 124 ? 11.487 -5.427 -37.964 1.00 94.94 124 SER A O 1
ATOM 986 N N . HIS A 1 125 ? 13.498 -5.098 -37.035 1.00 96.12 125 HIS A N 1
ATOM 987 C CA . HIS A 1 125 ? 13.571 -6.391 -36.356 1.00 96.12 125 HIS A CA 1
ATOM 988 C C . HIS A 1 125 ? 12.828 -6.404 -35.013 1.00 96.12 125 HIS A C 1
ATOM 990 O O . HIS A 1 125 ? 12.947 -7.368 -34.258 1.00 96.12 125 HIS A O 1
ATOM 996 N N . PHE A 1 126 ? 12.101 -5.336 -34.672 1.00 95.69 126 PHE A N 1
ATOM 997 C CA . PHE A 1 126 ? 11.279 -5.285 -33.471 1.00 95.69 126 PHE A CA 1
ATOM 998 C C . PHE A 1 126 ? 10.182 -6.354 -33.513 1.00 95.69 126 PHE A C 1
ATOM 1000 O O . PHE A 1 126 ? 9.413 -6.432 -34.467 1.00 95.69 126 PHE A O 1
ATOM 1007 N N . VAL A 1 127 ? 10.081 -7.141 -32.442 1.00 94.31 127 VAL A N 1
ATOM 1008 C CA . VAL A 1 127 ? 9.066 -8.196 -32.310 1.00 94.31 127 VAL A CA 1
ATOM 1009 C C . VAL A 1 127 ? 8.041 -7.842 -31.242 1.00 94.31 127 VAL A C 1
ATOM 1011 O O . VAL A 1 127 ? 6.838 -7.959 -31.454 1.00 94.31 127 VAL A O 1
ATOM 1014 N N . THR A 1 128 ? 8.508 -7.459 -30.052 1.00 92.12 128 THR A N 1
ATOM 1015 C CA . THR A 1 128 ? 7.620 -7.246 -28.908 1.00 92.12 128 THR A CA 1
ATOM 1016 C C . THR A 1 128 ? 8.269 -6.414 -27.816 1.00 92.12 128 THR A C 1
ATOM 1018 O O . THR A 1 128 ? 9.488 -6.447 -27.614 1.00 92.12 128 THR A O 1
ATOM 1021 N N . THR A 1 129 ? 7.426 -5.736 -27.047 1.00 90.88 129 THR A N 1
ATOM 1022 C CA . THR A 1 129 ? 7.802 -5.080 -25.801 1.00 90.88 129 THR A CA 1
ATOM 1023 C C . THR A 1 129 ? 7.531 -6.019 -24.634 1.00 90.88 129 THR A C 1
ATOM 1025 O O . THR A 1 129 ? 6.442 -6.572 -24.508 1.00 90.88 129 THR A O 1
ATOM 1028 N N . ARG A 1 130 ? 8.488 -6.138 -23.714 1.00 87.56 130 ARG A N 1
ATOM 1029 C CA . ARG A 1 130 ? 8.278 -6.814 -22.429 1.00 87.56 130 ARG A CA 1
ATOM 1030 C C . ARG A 1 130 ? 8.588 -5.886 -21.269 1.00 87.56 130 ARG A C 1
ATOM 1032 O O . ARG A 1 130 ? 9.552 -5.123 -21.305 1.00 87.56 130 ARG A O 1
ATOM 1039 N N . ARG A 1 131 ? 7.796 -5.995 -20.205 1.00 85.38 131 ARG A N 1
ATOM 1040 C CA . ARG A 1 131 ? 8.150 -5.420 -18.909 1.00 85.38 131 ARG A CA 1
ATOM 1041 C C . ARG A 1 131 ? 9.246 -6.280 -18.288 1.00 85.38 131 ARG A C 1
ATOM 1043 O O . ARG A 1 131 ? 9.067 -7.487 -18.142 1.00 85.38 131 ARG A O 1
ATOM 1050 N N . LEU A 1 132 ? 10.359 -5.670 -17.907 1.00 76.06 132 LEU A N 1
ATOM 1051 C CA . LEU A 1 132 ? 11.349 -6.342 -17.078 1.00 76.06 132 LEU A CA 1
ATOM 1052 C C . LEU A 1 132 ? 10.880 -6.325 -15.623 1.00 76.06 132 LEU A C 1
ATOM 1054 O O . LEU A 1 132 ? 10.504 -5.287 -15.074 1.00 76.06 132 LEU A O 1
ATOM 1058 N N . SER A 1 133 ? 10.860 -7.514 -15.030 1.00 66.69 133 SER A N 1
ATOM 1059 C CA . SER A 1 133 ? 10.666 -7.732 -13.597 1.00 66.69 133 SER A CA 1
ATOM 1060 C C . SER A 1 133 ? 11.974 -7.579 -12.825 1.00 66.69 133 SER A C 1
ATOM 1062 O O . SER A 1 133 ? 11.945 -7.178 -11.666 1.00 66.69 133 SER A O 1
ATOM 1064 N N . ASP A 1 134 ? 13.103 -7.878 -13.473 1.00 63.38 134 ASP A N 1
ATOM 1065 C CA . ASP A 1 134 ? 14.428 -7.779 -12.877 1.00 63.38 134 ASP A CA 1
ATOM 1066 C C . ASP A 1 134 ? 14.964 -6.344 -12.939 1.00 63.38 134 ASP A C 1
ATOM 1068 O O . ASP A 1 134 ? 15.125 -5.743 -14.005 1.00 63.38 134 ASP A O 1
ATOM 1072 N N . MET A 1 135 ? 15.230 -5.820 -11.750 1.00 58.44 135 MET A N 1
ATOM 1073 C CA . MET A 1 135 ? 15.689 -4.465 -11.482 1.00 58.44 135 MET A CA 1
ATOM 1074 C C . MET A 1 135 ? 17.189 -4.417 -11.164 1.00 58.44 135 MET A C 1
ATOM 1076 O O . MET A 1 135 ? 17.704 -3.336 -10.887 1.00 58.44 135 MET A O 1
ATOM 1080 N N . SER A 1 136 ? 17.893 -5.555 -11.247 1.00 55.75 136 SER A N 1
ATOM 1081 C CA . SER A 1 136 ? 19.335 -5.705 -10.988 1.00 55.75 136 SER A CA 1
ATOM 1082 C C . SER A 1 136 ? 20.227 -4.762 -11.802 1.00 55.75 136 SER A C 1
ATOM 1084 O O . SER A 1 136 ? 21.369 -4.514 -11.429 1.00 55.75 136 SER A O 1
ATOM 1086 N N . LYS A 1 137 ? 19.711 -4.216 -12.910 1.00 56.06 137 LYS A N 1
ATOM 1087 C CA . LYS A 1 137 ? 20.428 -3.282 -13.789 1.00 56.06 137 LYS A CA 1
ATOM 1088 C C . LYS A 1 137 ? 20.261 -1.806 -13.422 1.00 56.06 137 LYS A C 1
ATOM 1090 O O . LYS A 1 137 ? 20.832 -0.957 -14.103 1.00 56.06 137 LYS A O 1
ATOM 1095 N N . ILE A 1 138 ? 19.478 -1.476 -12.394 1.00 61.38 138 ILE A N 1
ATOM 1096 C CA . ILE A 1 138 ? 19.470 -0.115 -11.849 1.00 61.38 138 ILE A CA 1
ATOM 1097 C C . ILE A 1 138 ? 20.688 0.037 -10.936 1.00 61.38 138 ILE A C 1
ATOM 1099 O O . ILE A 1 138 ? 20.914 -0.847 -10.112 1.00 61.38 138 ILE A O 1
ATOM 1103 N N . PRO A 1 139 ? 21.452 1.139 -11.043 1.00 63.59 139 PRO A N 1
ATOM 1104 C CA . PRO A 1 139 ? 22.517 1.445 -10.097 1.00 63.59 139 PRO A CA 1
ATOM 1105 C C . PRO A 1 139 ? 21.898 1.787 -8.735 1.00 63.59 139 PRO A C 1
ATOM 1107 O O . PRO A 1 139 ? 21.646 2.950 -8.425 1.00 63.59 139 PRO A O 1
ATOM 1110 N N . LEU A 1 140 ? 21.576 0.753 -7.962 1.00 67.75 140 LEU A N 1
ATOM 1111 C CA . LEU A 1 140 ? 21.126 0.840 -6.579 1.00 67.75 140 LEU A CA 1
ATOM 1112 C C . LEU A 1 140 ? 22.333 0.679 -5.661 1.00 67.75 140 LEU A C 1
ATOM 1114 O O . LEU A 1 140 ? 23.252 -0.078 -5.975 1.00 67.75 140 LEU A O 1
ATOM 1118 N N . SER A 1 141 ? 22.324 1.359 -4.516 1.00 74.50 141 SER A N 1
ATOM 1119 C CA . SER A 1 141 ? 23.233 0.976 -3.434 1.00 74.50 141 SER A CA 1
ATOM 1120 C C . SER A 1 141 ? 22.846 -0.395 -2.867 1.00 74.50 141 SER A C 1
ATOM 1122 O O . SER A 1 141 ? 21.696 -0.822 -2.997 1.00 74.50 141 SER A O 1
ATOM 1124 N N . ASP A 1 142 ? 23.769 -1.064 -2.174 1.00 77.75 142 ASP A N 1
ATOM 1125 C CA . ASP A 1 142 ? 23.485 -2.353 -1.525 1.00 77.75 142 ASP A CA 1
ATOM 1126 C C . ASP A 1 142 ? 22.268 -2.260 -0.589 1.00 77.75 142 ASP A C 1
ATOM 1128 O O . ASP A 1 142 ? 21.379 -3.108 -0.605 1.00 77.75 142 ASP A O 1
ATOM 1132 N N . THR A 1 143 ? 22.164 -1.164 0.170 1.00 74.38 143 THR A N 1
ATOM 1133 C CA . THR A 1 143 ? 21.019 -0.897 1.050 1.00 74.38 143 THR A CA 1
ATOM 1134 C C . THR A 1 143 ? 19.709 -0.743 0.276 1.00 74.38 143 THR A C 1
ATOM 1136 O O . THR A 1 143 ? 18.679 -1.261 0.699 1.00 74.38 143 THR A O 1
ATOM 1139 N N . GLU A 1 144 ? 19.721 -0.048 -0.864 1.00 76.25 144 GLU A N 1
ATOM 1140 C CA . GLU A 1 144 ? 18.530 0.111 -1.705 1.00 76.25 144 GLU A CA 1
ATOM 1141 C C . GLU A 1 144 ? 18.095 -1.215 -2.334 1.00 76.25 144 GLU A C 1
ATOM 1143 O O . GLU A 1 144 ? 16.896 -1.487 -2.417 1.00 76.25 144 GLU A O 1
ATOM 1148 N N . ALA A 1 145 ? 19.053 -2.056 -2.731 1.00 76.88 145 ALA A N 1
ATOM 1149 C CA . ALA A 1 145 ? 18.783 -3.387 -3.260 1.00 76.88 145 ALA A CA 1
ATOM 1150 C C . ALA A 1 145 ? 18.139 -4.303 -2.204 1.00 76.88 145 ALA A C 1
ATOM 1152 O O . ALA A 1 145 ? 17.159 -4.988 -2.504 1.00 76.88 145 ALA A O 1
ATOM 1153 N N . GLU A 1 146 ? 18.623 -4.280 -0.959 1.00 77.12 146 GLU A N 1
ATOM 1154 C CA . GLU A 1 146 ? 18.040 -5.061 0.144 1.00 77.12 146 GLU A CA 1
ATOM 1155 C C . GLU A 1 146 ? 16.641 -4.570 0.548 1.00 77.12 146 GLU A C 1
ATOM 1157 O O . GLU A 1 146 ? 15.712 -5.369 0.711 1.00 77.12 146 GLU A O 1
ATOM 1162 N N . ILE A 1 147 ? 16.442 -3.251 0.627 1.00 77.50 147 ILE A N 1
ATOM 1163 C CA . ILE A 1 147 ? 15.121 -2.652 0.871 1.00 77.50 147 ILE A CA 1
ATOM 1164 C C . ILE A 1 147 ? 14.135 -3.030 -0.244 1.00 77.50 147 ILE A C 1
ATOM 1166 O O . ILE A 1 147 ? 12.961 -3.290 0.022 1.00 77.50 147 ILE A O 1
ATOM 1170 N N . HIS A 1 148 ? 14.595 -3.108 -1.494 1.00 73.69 148 HIS A N 1
ATOM 1171 C CA . HIS A 1 148 ? 13.745 -3.511 -2.611 1.00 73.69 148 HIS A CA 1
ATOM 1172 C C . HIS A 1 148 ? 13.262 -4.966 -2.500 1.00 73.69 148 HIS A C 1
ATOM 1174 O O . HIS A 1 148 ? 12.109 -5.249 -2.829 1.00 73.69 148 HIS A O 1
ATOM 1180 N N . LYS A 1 149 ? 14.112 -5.877 -2.008 1.00 74.81 149 LYS A N 1
ATOM 1181 C CA . LYS A 1 149 ? 13.744 -7.283 -1.752 1.00 74.81 149 LYS A CA 1
ATOM 1182 C C . LYS A 1 149 ? 12.740 -7.422 -0.608 1.00 74.81 149 LYS A C 1
ATOM 1184 O O . LYS 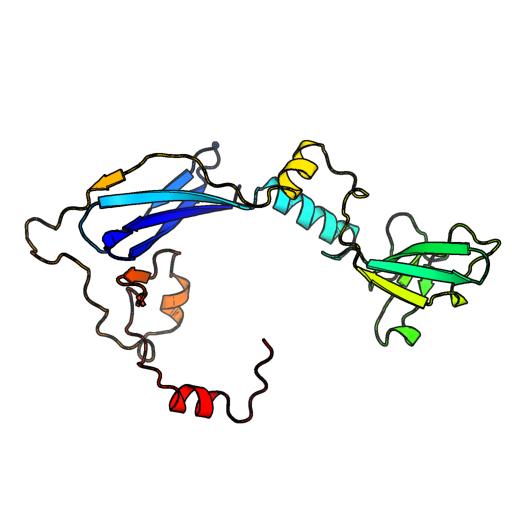A 1 149 ? 11.916 -8.335 -0.623 1.00 74.81 149 LYS A O 1
ATOM 1189 N N . THR A 1 150 ? 12.788 -6.503 0.354 1.00 74.12 150 THR A N 1
ATOM 1190 C CA . THR A 1 150 ? 11.999 -6.553 1.590 1.00 74.12 150 THR A CA 1
ATOM 1191 C C . THR A 1 150 ? 11.132 -5.299 1.705 1.00 74.12 150 THR A C 1
ATOM 1193 O O . THR A 1 150 ? 11.369 -4.452 2.561 1.00 74.12 150 THR A O 1
ATOM 1196 N N . PRO A 1 151 ? 10.106 -5.130 0.847 1.00 71.44 151 PRO A N 1
ATOM 1197 C CA . PRO A 1 151 ? 9.376 -3.865 0.742 1.00 71.44 151 PRO A CA 1
ATOM 1198 C C . PRO A 1 151 ? 8.575 -3.522 2.003 1.00 71.44 151 PRO A C 1
ATOM 1200 O O . PRO A 1 151 ? 8.140 -2.383 2.161 1.00 71.44 151 PRO A O 1
ATOM 1203 N N . ARG A 1 152 ? 8.345 -4.510 2.875 1.00 84.31 152 ARG A N 1
ATOM 1204 C CA . ARG A 1 152 ? 7.620 -4.370 4.134 1.00 84.31 152 ARG A CA 1
ATOM 1205 C C . ARG A 1 152 ? 8.309 -5.177 5.219 1.00 84.31 152 ARG A C 1
ATOM 1207 O O . ARG A 1 152 ? 8.653 -6.331 4.978 1.00 84.31 152 ARG A O 1
ATOM 1214 N N . SER A 1 153 ? 8.404 -4.604 6.413 1.00 88.38 153 SER A N 1
ATOM 1215 C CA . SER A 1 153 ? 8.962 -5.296 7.578 1.00 88.38 153 SER A CA 1
ATOM 1216 C C . SER A 1 153 ? 8.112 -5.068 8.811 1.00 88.38 153 SER A C 1
ATOM 1218 O O . SER A 1 153 ? 7.778 -3.933 9.150 1.00 88.38 153 SER A O 1
ATOM 1220 N N . VAL A 1 154 ? 7.756 -6.160 9.483 1.00 90.81 154 VAL A N 1
ATOM 1221 C CA . VAL A 1 154 ? 7.129 -6.108 10.806 1.00 90.81 154 VAL A CA 1
ATOM 1222 C C . VAL A 1 154 ? 8.210 -5.748 11.814 1.00 90.81 154 VAL A C 1
ATOM 1224 O O . VAL A 1 154 ? 9.289 -6.331 11.779 1.00 90.81 154 VAL A O 1
ATOM 1227 N N . ILE A 1 155 ? 7.922 -4.799 12.699 1.00 91.12 155 ILE A N 1
ATOM 1228 C CA . ILE A 1 155 ? 8.803 -4.451 13.810 1.00 91.12 155 ILE A CA 1
ATOM 1229 C C . ILE A 1 155 ? 8.492 -5.424 14.955 1.00 91.12 155 ILE A C 1
ATOM 1231 O O . ILE A 1 155 ? 7.389 -5.349 15.518 1.00 91.12 155 ILE A O 1
ATOM 1235 N N . PRO A 1 156 ? 9.414 -6.345 15.296 1.00 91.19 156 PRO A N 1
ATOM 1236 C CA . PRO A 1 156 ? 9.199 -7.290 16.382 1.00 91.19 156 PRO A CA 1
ATOM 1237 C C . PRO A 1 156 ? 8.987 -6.535 17.691 1.00 91.19 156 PRO A C 1
ATOM 1239 O O . PRO A 1 156 ? 9.777 -5.664 18.052 1.00 91.19 156 PRO A O 1
ATOM 1242 N N . ASN A 1 157 ? 7.896 -6.847 18.379 1.00 90.69 157 ASN A N 1
ATOM 1243 C CA . ASN A 1 157 ? 7.591 -6.322 19.699 1.00 90.69 157 ASN A CA 1
ATOM 1244 C C . ASN A 1 157 ? 6.577 -7.250 20.379 1.00 90.69 157 ASN A C 1
ATOM 1246 O O . ASN A 1 157 ? 5.738 -7.841 19.701 1.00 90.69 157 ASN A O 1
ATOM 1250 N N . ASP A 1 158 ? 6.626 -7.305 21.705 1.00 91.88 158 ASP A N 1
ATOM 1251 C CA . ASP A 1 158 ? 5.692 -8.080 22.526 1.00 91.88 158 ASP A CA 1
ATOM 1252 C C . ASP A 1 158 ? 4.783 -7.154 23.353 1.00 91.88 158 ASP A C 1
ATOM 1254 O O . ASP A 1 158 ? 4.391 -7.483 24.474 1.00 91.88 158 ASP A O 1
ATOM 1258 N N . LEU A 1 159 ? 4.457 -5.958 22.833 1.00 94.38 159 LEU A N 1
ATOM 1259 C CA . LEU A 1 159 ? 3.596 -5.023 23.557 1.00 94.38 159 LEU A CA 1
ATOM 1260 C C . LEU A 1 159 ? 2.159 -5.544 23.617 1.00 94.38 159 LEU A C 1
ATOM 1262 O O . LEU A 1 159 ? 1.470 -5.687 22.600 1.00 94.38 159 LEU A O 1
ATOM 1266 N N . VAL A 1 160 ? 1.689 -5.722 24.849 1.00 95.12 160 VAL A N 1
ATOM 1267 C CA . VAL A 1 160 ? 0.300 -6.028 25.179 1.00 95.12 160 VAL A CA 1
ATOM 1268 C C . VAL A 1 160 ? -0.233 -4.940 26.103 1.00 95.12 160 VAL A C 1
ATOM 1270 O O . VAL A 1 160 ? 0.343 -4.656 27.150 1.00 95.12 160 VAL A O 1
ATOM 1273 N N . LEU A 1 161 ? -1.342 -4.325 25.707 1.00 94.38 161 LEU A N 1
ATOM 1274 C CA . LEU A 1 161 ? -2.048 -3.303 26.469 1.00 94.38 161 LEU A CA 1
ATOM 1275 C C . LEU A 1 161 ? -3.340 -3.895 27.033 1.00 94.38 161 LEU A C 1
ATOM 1277 O O . LEU A 1 161 ? -4.011 -4.678 26.362 1.00 94.38 161 LEU A O 1
ATOM 1281 N N . SER A 1 162 ? -3.705 -3.500 28.251 1.00 94.31 162 SER A N 1
ATOM 1282 C CA . SER A 1 162 ? -5.007 -3.826 28.841 1.00 94.31 162 SER A CA 1
ATOM 1283 C C . SER A 1 162 ? -5.909 -2.604 28.775 1.00 94.31 162 SER A C 1
ATOM 1285 O O . SER A 1 162 ? -5.631 -1.591 29.414 1.00 94.31 162 SER A O 1
ATOM 1287 N N . VAL A 1 163 ? -6.983 -2.696 27.994 1.00 92.62 163 VAL A N 1
ATOM 1288 C CA . VAL A 1 163 ? -7.993 -1.643 27.883 1.00 92.62 163 VAL A CA 1
ATOM 1289 C C . VAL A 1 163 ? -9.121 -1.957 28.853 1.00 92.62 163 VAL A C 1
ATOM 1291 O O . VAL A 1 163 ? -9.818 -2.963 28.704 1.00 92.62 163 VAL A O 1
ATOM 1294 N N . ILE A 1 164 ? -9.282 -1.102 29.856 1.00 89.88 164 ILE A N 1
ATOM 1295 C CA . ILE A 1 164 ? -10.331 -1.214 30.871 1.00 89.88 164 ILE A CA 1
ATOM 1296 C C . ILE A 1 164 ? -11.485 -0.253 30.554 1.00 89.88 164 ILE A C 1
ATOM 1298 O O . ILE A 1 164 ? -11.242 0.797 29.953 1.00 89.88 164 ILE A O 1
ATOM 1302 N N . PRO A 1 165 ? -12.732 -0.606 30.913 1.00 85.12 165 PRO A N 1
ATOM 1303 C CA . PRO A 1 165 ? -13.870 0.285 30.730 1.00 85.12 165 PRO A CA 1
ATOM 1304 C C . PRO A 1 165 ? -13.734 1.544 31.594 1.00 85.12 165 PRO A C 1
ATOM 1306 O O . PRO A 1 165 ? -13.032 1.555 32.608 1.00 85.12 165 PRO A O 1
ATOM 1309 N N . ASP A 1 166 ? -14.437 2.600 31.188 1.00 79.38 166 ASP A N 1
ATOM 1310 C CA . ASP A 1 166 ? -14.603 3.797 32.011 1.00 79.38 166 ASP A CA 1
ATOM 1311 C C . ASP A 1 166 ? -15.313 3.420 33.322 1.00 79.38 166 ASP A C 1
ATOM 1313 O O . ASP A 1 166 ? -16.276 2.657 33.320 1.00 79.38 166 ASP A O 1
ATOM 1317 N N . VAL A 1 167 ? -14.859 3.977 34.446 1.00 77.38 167 VAL A N 1
ATOM 1318 C CA . VAL A 1 167 ? -15.409 3.732 35.791 1.00 77.38 167 VAL A CA 1
ATOM 1319 C C . VAL A 1 167 ? -16.915 4.022 35.855 1.00 77.38 167 VAL A C 1
ATOM 1321 O O . VAL A 1 167 ? -17.633 3.446 36.669 1.00 77.38 167 VAL A O 1
ATOM 1324 N N . THR A 1 168 ? -17.404 4.906 34.988 1.00 79.62 168 THR A N 1
ATOM 1325 C CA . THR A 1 168 ? -18.810 5.322 34.932 1.00 79.62 168 THR A CA 1
ATOM 1326 C C . THR A 1 168 ? -19.670 4.508 33.960 1.00 79.62 168 THR A C 1
ATOM 1328 O O . THR A 1 168 ? -20.879 4.731 33.884 1.00 79.62 168 THR A O 1
ATOM 1331 N N . SER A 1 169 ? -19.088 3.564 33.214 1.00 75.00 169 SER A N 1
ATOM 1332 C CA . SER A 1 169 ? -19.761 2.877 32.112 1.00 75.00 169 SER A CA 1
ATOM 1333 C C . SER A 1 169 ? -19.409 1.392 32.040 1.00 75.00 169 SER A C 1
ATOM 1335 O O . SER A 1 169 ? -18.251 1.012 31.932 1.00 75.00 169 SER A O 1
ATOM 1337 N N . ASN A 1 170 ? -20.428 0.531 31.966 1.00 78.25 170 ASN A N 1
ATOM 1338 C CA . ASN A 1 170 ? -20.248 -0.906 31.709 1.00 78.25 170 ASN A CA 1
ATOM 1339 C C . ASN A 1 170 ? -20.113 -1.235 30.208 1.00 78.25 170 ASN A C 1
ATOM 1341 O O . ASN A 1 170 ? -20.234 -2.394 29.807 1.00 78.25 170 ASN A O 1
ATOM 1345 N N . VAL A 1 171 ? -19.922 -0.226 29.352 1.00 81.88 171 VAL A N 1
ATOM 1346 C CA . VAL A 1 171 ? -19.795 -0.416 27.905 1.00 81.88 171 VAL A CA 1
ATOM 1347 C C . VAL A 1 171 ? -18.432 -1.031 27.590 1.00 81.88 171 VAL A C 1
ATOM 1349 O O . VAL A 1 171 ? -17.392 -0.402 27.758 1.00 81.88 171 VAL A O 1
ATOM 1352 N N . THR A 1 172 ? -18.449 -2.266 27.094 1.00 87.62 172 THR A N 1
ATOM 1353 C CA . THR A 1 172 ? -17.245 -3.010 26.697 1.00 87.62 172 THR A CA 1
ATOM 1354 C C . THR A 1 172 ? -16.812 -2.726 25.263 1.00 87.62 172 THR A C 1
ATOM 1356 O O . THR A 1 172 ? -15.671 -3.002 24.903 1.00 87.62 172 THR A O 1
ATOM 1359 N N . VAL A 1 173 ? -17.708 -2.188 24.430 1.00 92.25 173 VAL A N 1
ATOM 1360 C CA . VAL A 1 173 ? -17.456 -1.853 23.023 1.00 92.25 173 VAL A CA 1
ATOM 1361 C C . VAL A 1 173 ? -18.246 -0.608 22.651 1.00 92.25 173 VAL A C 1
ATOM 1363 O O . VAL A 1 173 ? -19.433 -0.515 22.959 1.00 92.25 173 VAL A O 1
ATOM 1366 N N . VAL A 1 174 ? -17.614 0.334 21.956 1.00 90.44 174 VAL A N 1
ATOM 1367 C CA . VAL A 1 174 ? -18.270 1.552 21.474 1.00 90.44 174 VAL A CA 1
ATOM 1368 C C . VAL A 1 174 ? -19.440 1.170 20.555 1.00 90.44 174 VAL A C 1
ATOM 1370 O O . VAL A 1 174 ? -19.246 0.403 19.604 1.00 90.44 174 VAL A O 1
ATOM 1373 N N . PRO A 1 175 ? -20.660 1.673 20.824 1.00 89.00 175 PRO A N 1
ATOM 1374 C CA . PRO A 1 175 ? -21.819 1.384 19.993 1.00 89.00 175 PRO A CA 1
ATOM 1375 C C . PRO A 1 175 ? -21.658 1.994 18.599 1.00 89.00 175 PRO A C 1
ATOM 1377 O O . PRO A 1 175 ? -20.982 3.007 18.419 1.00 89.00 175 PRO A O 1
ATOM 1380 N N . SER A 1 176 ? -22.321 1.396 17.611 1.00 86.75 176 SER A N 1
ATOM 1381 C CA . SER A 1 176 ? -22.372 1.947 16.257 1.00 86.75 176 SER A CA 1
ATOM 1382 C C . SER A 1 176 ? -22.929 3.372 16.257 1.00 86.75 176 SER A C 1
ATOM 1384 O O . SER A 1 176 ? -23.847 3.699 17.018 1.00 86.75 176 SER A O 1
ATOM 1386 N N . ALA A 1 177 ? -22.388 4.213 15.375 1.00 87.69 177 ALA A N 1
ATOM 1387 C CA . ALA A 1 177 ? -22.927 5.543 15.137 1.00 87.69 177 ALA A CA 1
ATOM 1388 C C . ALA A 1 177 ? -24.407 5.462 14.728 1.00 87.69 177 ALA A C 1
ATOM 1390 O O . ALA A 1 177 ? -24.821 4.526 14.049 1.00 87.69 177 ALA A O 1
ATOM 1391 N N . LYS A 1 178 ? -25.208 6.442 15.162 1.00 87.69 178 LYS A N 1
ATOM 1392 C CA . LYS A 1 178 ? -26.662 6.465 14.916 1.00 87.69 178 LYS A CA 1
ATOM 1393 C C . LYS A 1 178 ? -27.042 7.126 13.592 1.00 87.69 178 LYS A C 1
ATOM 1395 O O . LYS A 1 178 ? -28.094 6.827 13.042 1.00 87.69 178 LYS A O 1
ATOM 1400 N N . GLN A 1 179 ? -26.220 8.057 13.119 1.00 89.88 179 GLN A N 1
ATOM 1401 C CA . GLN A 1 179 ? -26.467 8.800 11.887 1.00 89.88 179 GLN A CA 1
ATOM 1402 C C . GLN A 1 179 ? -26.047 7.963 10.681 1.00 89.88 179 GLN A C 1
ATOM 1404 O O . GLN A 1 179 ? -24.975 7.351 10.695 1.00 89.88 179 GLN A O 1
ATOM 1409 N N . LYS A 1 180 ? -26.864 7.942 9.627 1.00 90.38 180 LYS A N 1
ATOM 1410 C CA . LYS A 1 180 ? -26.528 7.212 8.400 1.00 90.38 180 LYS A CA 1
ATOM 1411 C C . LYS A 1 180 ? -25.427 7.936 7.632 1.00 90.38 180 LYS A C 1
ATOM 1413 O O . LYS A 1 180 ? -25.396 9.163 7.593 1.00 90.38 180 LYS A O 1
ATOM 1418 N N . CYS A 1 181 ? -24.553 7.186 6.963 1.00 86.75 181 CYS A N 1
ATOM 1419 C CA . CYS A 1 181 ? -23.477 7.784 6.161 1.00 86.75 181 CYS A CA 1
ATOM 1420 C C . CYS A 1 181 ? -23.980 8.616 4.960 1.00 86.75 181 CYS A C 1
ATOM 1422 O O . CYS A 1 181 ? -23.228 9.411 4.415 1.00 86.75 181 CYS A O 1
ATOM 1424 N N . GLU A 1 182 ? -25.239 8.464 4.546 1.00 85.88 182 GLU A N 1
ATOM 1425 C CA . GLU A 1 182 ? -25.861 9.282 3.488 1.00 85.88 182 GLU A CA 1
ATOM 1426 C C . GLU A 1 182 ? -26.276 10.676 3.986 1.00 85.88 182 GLU A C 1
ATOM 1428 O O . GLU A 1 182 ? -26.444 11.601 3.197 1.00 85.88 182 GLU A O 1
ATOM 1433 N N . GLU A 1 183 ? -26.439 10.826 5.302 1.00 88.69 183 GLU A N 1
ATOM 1434 C CA . GLU A 1 183 ? -26.937 12.043 5.949 1.00 88.69 183 GLU A CA 1
ATOM 1435 C C . GLU A 1 183 ? -25.799 12.921 6.488 1.00 88.69 183 GLU A C 1
ATOM 1437 O O . GLU A 1 183 ? -26.050 14.017 6.993 1.00 88.69 183 GLU A O 1
ATOM 1442 N N . ILE A 1 184 ? -24.550 12.444 6.446 1.00 85.94 184 ILE A N 1
ATOM 1443 C CA . ILE A 1 184 ? -23.392 13.231 6.880 1.00 85.94 184 ILE A CA 1
ATOM 1444 C C . ILE A 1 184 ? -22.929 14.157 5.756 1.00 85.94 184 ILE A C 1
ATOM 1446 O O . ILE A 1 184 ? -22.937 13.804 4.578 1.00 85.94 184 ILE A O 1
ATOM 1450 N N . ASN A 1 185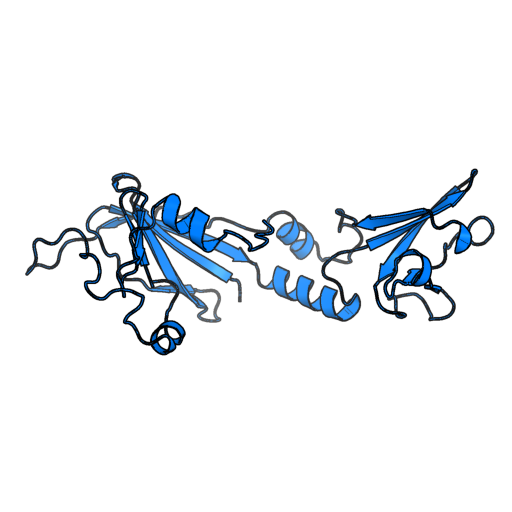 ? -22.471 15.353 6.124 1.00 85.44 185 ASN A N 1
ATOM 1451 C CA . ASN A 1 185 ? -21.838 16.239 5.159 1.00 85.44 185 ASN A CA 1
ATOM 1452 C C . ASN A 1 185 ? -20.500 15.632 4.712 1.00 85.44 185 ASN A C 1
ATOM 1454 O O . ASN A 1 185 ? -19.631 15.366 5.544 1.00 85.44 185 ASN A O 1
ATOM 1458 N N . LEU A 1 186 ? -20.324 15.458 3.400 1.00 82.19 186 LEU A N 1
ATOM 1459 C CA . LEU A 1 186 ? -19.099 14.926 2.799 1.00 82.19 186 LEU A CA 1
ATOM 1460 C C . LEU A 1 186 ? -17.849 15.705 3.221 1.00 82.19 186 LEU A C 1
ATOM 1462 O O . LEU A 1 186 ? -16.786 15.103 3.348 1.00 82.19 186 LEU A O 1
ATOM 1466 N N . SER A 1 187 ? -17.963 17.008 3.502 1.00 84.19 187 SER A N 1
ATOM 1467 C CA . SER A 1 187 ? -16.825 17.818 3.947 1.00 84.19 187 SER A CA 1
ATOM 1468 C C . SER A 1 187 ? -16.196 17.304 5.242 1.00 84.19 187 SER A C 1
ATOM 1470 O O . SER A 1 187 ? -14.996 17.458 5.430 1.00 84.19 187 SER A O 1
ATOM 1472 N N . LEU A 1 188 ? -16.977 16.650 6.110 1.00 79.62 188 LEU A N 1
ATOM 1473 C CA . LEU A 1 188 ? -16.475 16.069 7.358 1.00 79.62 188 LEU A CA 1
ATOM 1474 C C . LEU A 1 188 ? -15.473 14.937 7.109 1.00 79.62 188 LEU A C 1
ATOM 1476 O O . LEU A 1 188 ? -14.632 14.677 7.960 1.00 79.62 188 LEU A O 1
ATOM 1480 N N . THR A 1 189 ? -15.542 14.275 5.950 1.00 76.81 189 THR A N 1
ATOM 1481 C CA . THR A 1 189 ? -14.627 13.176 5.607 1.00 76.81 189 THR A CA 1
ATOM 1482 C C . THR A 1 189 ? -13.212 13.655 5.282 1.00 76.81 189 THR A C 1
ATOM 1484 O O . THR A 1 189 ? -12.280 12.858 5.337 1.00 76.81 189 THR A O 1
ATOM 1487 N N . PHE A 1 190 ? -13.021 14.946 4.987 1.00 79.75 190 PHE A N 1
ATOM 1488 C CA . PHE A 1 190 ? -11.696 15.505 4.701 1.00 79.75 190 PHE A CA 1
ATOM 1489 C C . PHE A 1 190 ? -10.813 15.631 5.943 1.00 79.75 190 PHE A C 1
ATOM 1491 O O . PHE A 1 190 ? -9.592 15.603 5.819 1.00 79.75 190 PHE A O 1
ATOM 1498 N N . ASP A 1 191 ? -11.427 15.693 7.124 1.00 77.06 191 ASP A N 1
ATOM 1499 C CA . ASP A 1 191 ? -10.725 15.731 8.407 1.00 77.06 191 ASP A CA 1
ATOM 1500 C C . ASP A 1 191 ? -10.550 14.329 9.018 1.00 77.06 191 ASP A C 1
ATOM 1502 O O . ASP A 1 191 ? -10.083 14.189 10.152 1.00 77.06 191 ASP A O 1
ATOM 1506 N N . TYR A 1 192 ? -10.945 13.268 8.302 1.00 74.81 192 TYR A N 1
ATOM 1507 C CA . TYR A 1 192 ? -10.812 11.907 8.809 1.00 74.81 192 TYR A CA 1
ATOM 1508 C C . TYR A 1 192 ? -9.349 11.480 8.831 1.00 74.81 192 TYR A C 1
ATOM 1510 O O . TYR A 1 192 ? -8.607 11.591 7.856 1.00 74.81 192 TYR A O 1
ATOM 1518 N N . ASN A 1 193 ? -8.955 10.943 9.977 1.00 75.06 193 ASN A N 1
ATOM 1519 C CA . ASN A 1 193 ? -7.658 10.335 10.194 1.00 75.06 193 ASN A CA 1
ATOM 1520 C C . ASN A 1 193 ? -7.737 8.812 9.950 1.00 75.06 193 ASN A C 1
ATOM 1522 O O . ASN A 1 193 ? -8.790 8.270 9.605 1.00 75.06 193 ASN A O 1
ATOM 1526 N N . ASN A 1 194 ? -6.632 8.087 10.123 1.00 71.88 194 ASN A N 1
ATOM 1527 C CA . ASN A 1 194 ? -6.594 6.635 9.905 1.00 71.88 194 ASN A CA 1
ATOM 1528 C C . ASN A 1 194 ? -7.424 5.852 10.936 1.00 71.88 194 ASN A C 1
ATOM 1530 O O . ASN A 1 194 ? -7.697 4.668 10.732 1.00 71.88 194 ASN A O 1
ATOM 1534 N N . SER A 1 195 ? -7.850 6.509 12.017 1.00 74.56 195 SER A N 1
ATOM 1535 C CA . SER A 1 195 ? -8.656 5.946 13.100 1.00 74.56 195 SER A CA 1
ATOM 1536 C C . SER A 1 195 ? -10.170 6.146 12.889 1.00 74.56 195 SER A C 1
ATOM 1538 O O . SER A 1 195 ? -10.910 6.237 13.862 1.00 74.56 195 SER A O 1
ATOM 1540 N N . PHE A 1 196 ? -10.664 6.225 11.645 1.00 84.06 196 PHE A N 1
ATOM 1541 C CA . PHE A 1 196 ? -12.084 6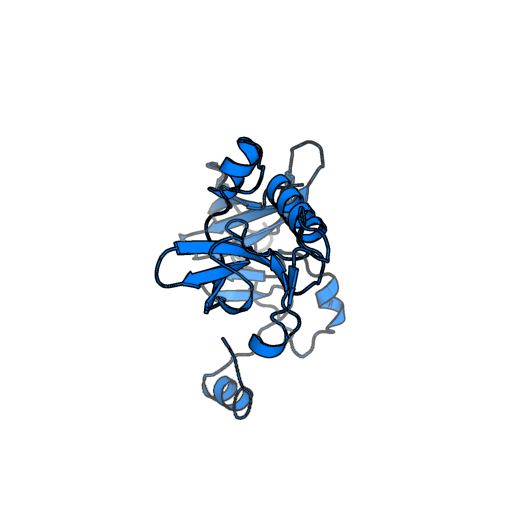.503 11.336 1.00 84.06 196 PHE A CA 1
ATOM 1542 C C . PHE A 1 196 ? -13.049 5.329 11.591 1.00 84.06 196 PHE A C 1
ATOM 1544 O O . PHE A 1 196 ? -14.273 5.483 11.552 1.00 84.06 196 PHE A O 1
ATOM 1551 N N . GLY A 1 197 ? -12.514 4.142 11.857 1.00 91.88 197 GLY A N 1
ATOM 1552 C CA . GLY A 1 197 ? -13.291 2.948 12.146 1.00 91.88 197 GLY A CA 1
ATOM 1553 C C . GLY A 1 197 ? -12.420 1.820 12.673 1.00 91.88 197 GLY A C 1
ATOM 1554 O O . GLY A 1 197 ? -11.198 1.940 12.782 1.00 91.88 197 GLY A O 1
ATOM 1555 N N . PHE A 1 198 ? -13.065 0.712 13.001 1.00 94.62 198 PHE A N 1
ATOM 1556 C CA . PHE A 1 198 ? -12.414 -0.459 13.560 1.00 94.62 198 PHE A CA 1
ATOM 1557 C C . PHE A 1 198 ? -13.097 -1.739 13.095 1.00 94.62 198 PHE A C 1
ATOM 1559 O O . PHE A 1 198 ? -14.279 -1.754 12.763 1.00 94.62 198 PHE A O 1
ATOM 1566 N N . TYR A 1 199 ? -12.347 -2.831 13.099 1.00 95.38 199 TYR A N 1
ATOM 1567 C CA . TYR A 1 199 ? -12.912 -4.166 13.020 1.00 95.38 199 TYR A CA 1
ATOM 1568 C C . TYR A 1 199 ? -13.343 -4.630 14.404 1.00 95.38 199 TYR A C 1
ATOM 1570 O O . TYR A 1 199 ? -12.610 -4.442 15.376 1.00 95.38 199 TYR A O 1
ATOM 1578 N N . TYR A 1 200 ? -14.494 -5.287 14.474 1.00 95.00 200 TYR A N 1
ATOM 1579 C CA . TYR A 1 200 ? -14.940 -6.035 15.644 1.00 95.00 200 TYR A CA 1
ATOM 1580 C C . TYR A 1 200 ? -15.772 -7.226 15.180 1.00 95.00 200 TYR A C 1
ATOM 1582 O O . TYR A 1 200 ? -16.632 -7.068 14.317 1.00 95.00 200 TYR A O 1
ATOM 1590 N N . LEU A 1 201 ? -15.496 -8.421 15.706 1.00 94.50 201 LEU A N 1
ATOM 1591 C CA . LEU A 1 201 ? -16.103 -9.678 15.252 1.00 94.50 201 LEU A CA 1
ATOM 1592 C C . LEU A 1 201 ? -15.991 -9.892 13.731 1.00 94.50 201 LEU A C 1
ATOM 1594 O O . LEU A 1 201 ? -16.878 -10.472 13.114 1.00 94.50 201 LEU A O 1
ATOM 1598 N N . ASN A 1 202 ? -14.866 -9.470 13.137 1.00 92.50 202 ASN A N 1
ATOM 1599 C CA . ASN A 1 202 ? -14.599 -9.535 11.694 1.00 92.50 202 ASN A CA 1
ATOM 1600 C C . ASN A 1 202 ? -15.504 -8.642 10.816 1.00 92.50 202 ASN A C 1
ATOM 1602 O O . ASN A 1 202 ? -15.527 -8.803 9.598 1.00 92.50 202 ASN A O 1
ATOM 1606 N N . GLU A 1 203 ? -16.203 -7.676 11.410 1.00 92.12 203 GLU A N 1
ATOM 1607 C CA . GLU A 1 203 ? -16.995 -6.671 10.699 1.00 92.12 203 GLU A CA 1
ATOM 1608 C C . GLU A 1 203 ? -16.325 -5.303 10.795 1.00 92.12 203 GLU A C 1
ATOM 1610 O O . GLU A 1 203 ? -15.910 -4.889 11.880 1.00 92.12 203 GLU A O 1
ATOM 1615 N N . TRP A 1 204 ? -16.245 -4.583 9.674 1.00 92.19 204 TRP A N 1
ATOM 1616 C CA . TRP A 1 204 ? -15.791 -3.195 9.668 1.00 92.19 204 TRP A CA 1
ATOM 1617 C C . TRP A 1 204 ? -16.890 -2.263 10.190 1.00 92.19 204 TRP A C 1
ATOM 1619 O O . TRP A 1 204 ? -18.007 -2.256 9.673 1.00 92.19 204 TRP A O 1
ATOM 1629 N N . ARG A 1 205 ? -16.562 -1.451 11.197 1.00 92.12 205 ARG A N 1
ATOM 1630 C CA . ARG A 1 205 ? -17.475 -0.523 11.873 1.00 92.12 205 ARG A CA 1
ATOM 1631 C C . ARG A 1 205 ? -16.895 0.893 11.843 1.00 92.12 205 ARG A C 1
ATOM 1633 O O . ARG A 1 205 ? -15.911 1.154 12.540 1.00 92.12 205 ARG A O 1
ATOM 1640 N N . PRO A 1 206 ? -17.474 1.824 11.065 1.00 91.06 206 PRO A N 1
ATOM 1641 C CA . PRO A 1 206 ? -17.091 3.228 11.150 1.00 91.06 206 PRO A CA 1
ATOM 1642 C C . PRO A 1 206 ? -17.504 3.826 12.499 1.00 91.06 206 PRO A C 1
ATOM 1644 O O . PRO A 1 206 ? -18.536 3.463 13.065 1.00 91.06 206 PRO A O 1
ATOM 1647 N N . LEU A 1 207 ? -16.708 4.770 13.001 1.00 89.31 207 LEU A N 1
ATOM 1648 C CA . LEU A 1 207 ? -16.996 5.474 14.256 1.00 89.31 207 LEU A CA 1
ATOM 1649 C C . LEU A 1 207 ? -17.948 6.660 14.070 1.00 89.31 207 LEU A C 1
ATOM 1651 O O . LEU A 1 207 ? -18.577 7.096 15.030 1.00 89.31 207 LEU A O 1
ATOM 1655 N N . THR A 1 208 ? -18.045 7.198 12.854 1.00 87.94 208 THR A N 1
ATOM 1656 C CA . THR A 1 208 ? -18.744 8.461 12.577 1.00 87.94 208 THR A CA 1
ATOM 1657 C C . THR A 1 208 ? -20.145 8.282 12.009 1.00 87.94 208 THR A C 1
ATOM 1659 O O . THR A 1 208 ? -20.997 9.141 12.218 1.00 87.94 208 THR A O 1
ATOM 1662 N N . CYS A 1 209 ? -20.407 7.182 11.305 1.00 89.50 209 CYS A N 1
ATOM 1663 C CA . CYS A 1 209 ? -21.695 6.936 10.670 1.00 89.50 209 CYS A CA 1
ATOM 1664 C C . CYS A 1 209 ? -22.002 5.443 10.532 1.00 89.50 209 CYS A C 1
ATOM 1666 O O . CYS A 1 209 ? -21.120 4.585 10.615 1.00 89.50 209 CYS A O 1
ATOM 1668 N N . GLN A 1 210 ? -23.278 5.135 10.333 1.00 90.06 210 GLN A N 1
ATOM 1669 C CA . GLN A 1 210 ? -23.759 3.789 10.081 1.00 90.06 210 GLN A CA 1
ATOM 1670 C C . GLN A 1 210 ? -23.761 3.505 8.580 1.00 90.06 210 GLN A C 1
ATOM 1672 O O . GLN A 1 210 ? -24.403 4.224 7.807 1.00 90.06 210 GLN A O 1
ATOM 1677 N N . LEU A 1 211 ? -23.061 2.440 8.181 1.00 87.38 211 LEU A N 1
ATOM 1678 C CA . LEU A 1 211 ? -23.117 1.940 6.810 1.00 87.38 211 LEU A CA 1
ATOM 1679 C C . LEU A 1 211 ? -24.520 1.403 6.498 1.00 87.38 211 LEU A C 1
ATOM 1681 O O . LEU A 1 211 ? -25.146 0.795 7.375 1.00 87.38 211 LEU A O 1
ATOM 1685 N N . PRO A 1 212 ? -25.008 1.585 5.260 1.00 84.12 212 PRO A N 1
ATOM 1686 C CA . PRO A 1 212 ? -26.225 0.924 4.821 1.00 84.12 212 PRO A CA 1
ATOM 1687 C C . PRO A 1 212 ? -26.022 -0.595 4.827 1.00 84.12 212 PRO A C 1
ATOM 1689 O O . PRO A 1 212 ? -24.934 -1.099 4.543 1.00 84.12 212 PRO A O 1
ATOM 1692 N N . GLN A 1 213 ? -27.086 -1.328 5.143 1.00 82.38 213 GLN A N 1
ATOM 1693 C CA . GLN A 1 213 ? -27.120 -2.771 4.932 1.00 82.38 213 GLN A CA 1
ATOM 1694 C C . GLN A 1 213 ? -27.277 -3.005 3.431 1.00 82.38 213 GLN A C 1
ATOM 1696 O O . GLN A 1 213 ? -28.294 -2.620 2.860 1.00 82.38 213 GLN A O 1
ATOM 1701 N N . LEU A 1 214 ? -26.247 -3.562 2.797 1.00 82.06 214 LEU A N 1
ATOM 1702 C CA . LEU A 1 214 ? -26.259 -3.863 1.369 1.00 82.06 214 LEU A CA 1
ATOM 1703 C C . LEU A 1 214 ? -26.590 -5.335 1.165 1.00 82.06 214 LEU A C 1
ATOM 1705 O O . LEU A 1 214 ? -25.848 -6.210 1.615 1.00 82.06 214 LEU A O 1
ATOM 1709 N N . ASN A 1 215 ? -27.660 -5.601 0.423 1.00 86.69 215 ASN A N 1
ATOM 1710 C CA . ASN A 1 215 ? -27.993 -6.945 -0.017 1.00 86.69 215 ASN A CA 1
ATOM 1711 C C . ASN A 1 215 ? -27.454 -7.190 -1.430 1.00 86.69 215 ASN A C 1
ATOM 1713 O O . ASN A 1 215 ? -27.174 -6.265 -2.197 1.00 86.69 215 ASN A O 1
ATOM 1717 N N . SER A 1 216 ? -27.333 -8.463 -1.816 1.00 87.50 216 SER A N 1
ATOM 1718 C CA . SER A 1 216 ? -26.848 -8.832 -3.152 1.00 87.50 216 SER A CA 1
ATOM 1719 C C . SER A 1 216 ? -27.688 -8.215 -4.278 1.00 87.50 216 SER A C 1
ATOM 1721 O O . SER A 1 216 ? -27.130 -7.849 -5.308 1.00 87.50 216 SER A O 1
ATOM 1723 N N . SER A 1 217 ? -29.001 -8.043 -4.074 1.00 87.62 217 SER A N 1
ATOM 1724 C CA . SER A 1 217 ? -29.896 -7.345 -5.008 1.00 87.62 217 SER A CA 1
ATOM 1725 C C . SER A 1 217 ? -29.465 -5.903 -5.262 1.00 87.62 217 SER A C 1
ATOM 1727 O O . SER A 1 217 ? -29.402 -5.481 -6.414 1.00 87.62 217 SER A O 1
ATOM 1729 N N . ASP A 1 218 ? -29.117 -5.177 -4.201 1.00 83.88 218 ASP A N 1
ATOM 1730 C CA . ASP A 1 218 ? -28.778 -3.754 -4.256 1.00 83.88 218 ASP A CA 1
ATOM 1731 C C . ASP A 1 218 ? -27.456 -3.557 -5.001 1.00 83.88 218 ASP A C 1
ATOM 1733 O O . ASP A 1 218 ? -27.317 -2.663 -5.837 1.00 83.88 218 ASP A O 1
ATOM 1737 N N . ILE A 1 219 ? -26.498 -4.458 -4.755 1.00 84.94 219 ILE A N 1
ATOM 1738 C CA . ILE A 1 219 ? -25.216 -4.483 -5.461 1.00 84.94 219 ILE A CA 1
ATOM 1739 C C . ILE A 1 219 ? -25.442 -4.764 -6.949 1.00 84.94 219 ILE A C 1
ATOM 1741 O O . ILE A 1 219 ? -24.953 -4.002 -7.782 1.00 84.94 219 ILE A O 1
ATOM 1745 N N . ILE A 1 220 ? -26.200 -5.817 -7.285 1.00 86.94 220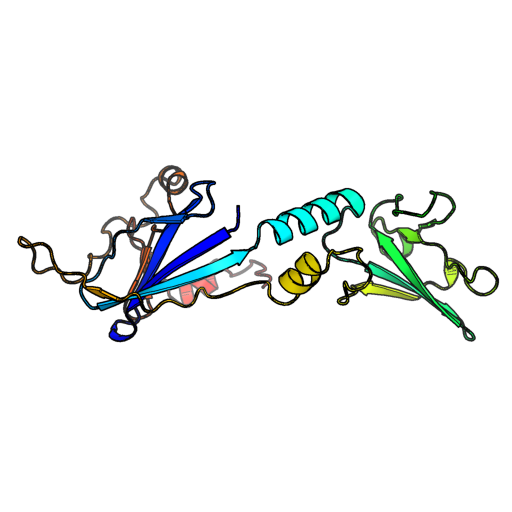 ILE A N 1
ATOM 1746 C CA . ILE A 1 220 ? -26.494 -6.207 -8.675 1.00 86.94 220 ILE A CA 1
ATOM 1747 C C . ILE A 1 220 ? -27.192 -5.067 -9.416 1.00 86.94 220 ILE A C 1
ATOM 1749 O O . ILE A 1 220 ? -26.811 -4.741 -10.537 1.00 86.94 220 ILE A O 1
ATOM 1753 N N . GLN A 1 221 ? -28.174 -4.423 -8.788 1.00 86.25 221 GLN A N 1
ATOM 1754 C CA . GLN A 1 221 ? -28.875 -3.287 -9.373 1.00 86.25 221 GLN A CA 1
ATOM 1755 C C . GLN A 1 221 ? -27.945 -2.080 -9.570 1.00 86.25 221 GLN A C 1
ATOM 1757 O O . GLN A 1 221 ? -28.014 -1.419 -10.603 1.00 86.25 221 GLN A O 1
ATOM 1762 N N . CYS A 1 222 ? -27.044 -1.802 -8.622 1.00 80.06 222 CYS A N 1
ATOM 1763 C CA . CYS A 1 222 ? -26.106 -0.681 -8.712 1.00 80.06 222 CYS A CA 1
ATOM 1764 C C . CYS A 1 222 ? -25.094 -0.835 -9.859 1.00 80.06 222 CYS A C 1
ATOM 1766 O O . CYS A 1 222 ? -24.727 0.162 -10.497 1.00 80.06 222 CYS A O 1
ATOM 1768 N N . ILE A 1 223 ? -24.640 -2.069 -10.109 1.00 88.94 223 ILE A N 1
ATOM 1769 C CA . ILE A 1 223 ? -23.679 -2.393 -11.174 1.00 88.94 223 ILE A CA 1
ATOM 1770 C C . ILE A 1 223 ? -24.350 -2.768 -12.495 1.00 88.94 223 ILE A C 1
ATOM 1772 O O . ILE A 1 223 ? -23.661 -2.865 -13.512 1.00 88.94 223 ILE A O 1
ATOM 1776 N N . ALA A 1 224 ? -25.671 -2.959 -12.514 1.00 83.38 224 ALA A N 1
ATOM 1777 C CA . ALA A 1 224 ? -26.405 -3.200 -13.744 1.00 83.38 224 ALA A CA 1
ATOM 1778 C C . ALA A 1 224 ? -26.094 -2.069 -14.735 1.00 83.38 224 ALA A C 1
ATOM 1780 O O . ALA A 1 224 ? -26.238 -0.885 -14.432 1.00 83.38 224 ALA A O 1
ATOM 1781 N N . HIS A 1 225 ? -25.613 -2.447 -15.920 1.00 77.69 225 HIS A N 1
ATOM 1782 C CA . HIS A 1 225 ? -25.206 -1.532 -16.994 1.00 77.69 225 HIS A CA 1
ATOM 1783 C C . HIS A 1 225 ? -23.952 -0.680 -16.724 1.00 77.69 225 HIS A C 1
ATOM 1785 O O . HIS A 1 225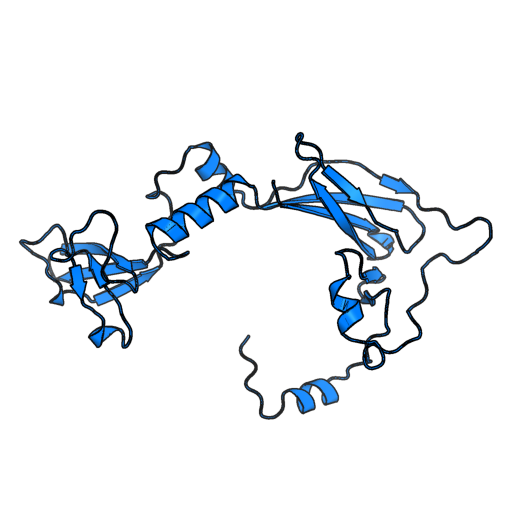 ? -23.638 0.207 -17.517 1.00 77.69 225 HIS A O 1
ATOM 1791 N N . LYS A 1 226 ? -23.180 -0.975 -15.671 1.00 79.38 226 LYS A N 1
ATOM 1792 C CA . LYS A 1 226 ? -21.852 -0.389 -15.442 1.00 79.38 226 LYS A CA 1
ATOM 1793 C C . LYS A 1 226 ? -20.778 -1.443 -15.695 1.00 79.38 226 LYS A C 1
ATOM 1795 O O . LYS A 1 226 ? -20.860 -2.563 -15.201 1.00 79.38 226 LYS A O 1
ATOM 1800 N N . LYS A 1 227 ? -19.738 -1.090 -16.455 1.00 65.12 227 LYS A N 1
ATOM 1801 C CA . LYS A 1 227 ? -18.534 -1.925 -16.548 1.00 65.12 227 LYS A CA 1
ATOM 1802 C C . LYS A 1 227 ? -17.739 -1.749 -15.257 1.00 65.12 227 LYS A C 1
ATOM 1804 O O . LYS A 1 227 ? -17.047 -0.749 -15.097 1.00 65.12 227 LYS A O 1
ATOM 1809 N N . ALA A 1 228 ? -17.856 -2.697 -14.336 1.00 55.66 228 ALA A N 1
ATOM 1810 C CA . ALA A 1 228 ? -16.881 -2.842 -13.266 1.00 55.66 228 ALA A CA 1
ATOM 1811 C C . ALA A 1 228 ? -15.671 -3.589 -13.847 1.00 55.66 228 ALA A C 1
ATOM 1813 O O . ALA A 1 228 ? -15.777 -4.770 -14.167 1.00 55.66 228 ALA A O 1
ATOM 1814 N N . SER A 1 229 ? -14.548 -2.898 -14.046 1.00 38.12 229 SER A N 1
ATOM 1815 C CA . SER A 1 229 ? -13.263 -3.565 -14.282 1.00 38.12 229 SER A CA 1
ATOM 1816 C C . SER A 1 229 ? -12.591 -3.781 -12.930 1.00 38.12 229 SER A C 1
ATOM 1818 O O . SER A 1 229 ? -12.381 -2.809 -12.203 1.00 38.12 229 SER A O 1
ATOM 1820 N N . CYS A 1 230 ? -12.314 -5.042 -12.596 1.00 30.88 230 CYS A N 1
ATOM 1821 C CA . CYS A 1 230 ? -11.515 -5.434 -11.434 1.00 30.88 230 CYS A CA 1
ATOM 1822 C C . CYS A 1 230 ? -10.019 -5.225 -11.681 1.00 30.88 230 CYS A C 1
ATOM 1824 O O . CYS A 1 230 ? -9.582 -5.430 -12.837 1.00 30.88 230 CYS A O 1
#

pLDDT: mean 86.02, std 9.89, range [30.88, 96.88]